Protein AF-A0A3D8IQH5-F1 (afdb_monomer)

Radius of gyration: 25.15 Å; Cα contacts (8 Å, |Δi|>4): 366; chains: 1; bounding box: 55×42×86 Å

Nearest PDB structures (foldseek):
  3mw8-assembly1_A  TM=6.754E-01  e=1.005E-07  Shewanella amazonensis SB2B
  8twd-assembly1_C  TM=3.459E-01  e=6.248E-01  Escherichia coli
  7smj-assembly1_A  TM=2.358E-01  e=6.248E-01  synthetic construct
  4izh-assembly1_B  TM=5.165E-01  e=4.519E+00  Thermus thermophilus HB27

Mean predicted aligned error: 11.52 Å

Foldseek 3Di:
DPDDDDDCQKDKFWDDFDDDPVRLLQAQEEEEEDLVLLVLLVPDPCVVSNQPHAYDYEAPVNVVSSVVSNHHHPYYDDNPDDLVNSLVCCVVPVLVPAAAGEYEYRDAPDDPDDSCVSCVRRYNYDYTHTMYMDGPVVLLVLLVVLVVVVVVVVVVVVVVVVVVVVDPDDDDDDDDDDDDDDPSVVVRNHDPDDFQAEAEDAALVRVVSCVVRDDDDQSYEYEYADDRNQVSDDPSHHYYYLPHDPVSSVVVVVVVVPDDDDDDDDPDDDDD

Solvent-accessible surface area (backbone atoms only — not comparable to full-atom values): 16246 Å² total; per-residue (Å²): 138,85,89,81,84,85,81,71,59,58,39,79,43,76,41,94,67,88,77,59,66,69,62,61,67,67,40,59,33,35,37,37,73,42,56,63,34,53,56,39,42,68,72,38,98,57,32,70,64,58,37,73,31,39,23,40,31,39,32,63,71,26,43,56,52,41,45,73,75,64,28,44,77,72,46,64,64,64,73,85,58,49,60,66,55,45,48,51,48,44,56,76,75,33,38,94,73,41,52,80,30,35,31,42,33,38,31,48,69,76,65,97,51,68,56,52,76,72,39,54,88,49,22,52,56,45,78,42,62,26,25,39,77,40,73,27,56,71,62,52,52,47,41,50,52,35,51,53,51,48,54,52,52,52,50,51,48,52,58,44,51,71,46,42,81,75,56,89,74,87,84,89,84,86,84,90,88,87,81,92,72,60,73,80,65,69,68,50,59,67,81,75,78,61,85,64,39,75,44,79,33,86,37,41,68,54,49,55,52,45,57,74,78,41,84,87,58,86,59,34,36,42,33,14,26,39,68,72,26,40,70,63,52,68,87,92,51,50,71,45,60,45,75,46,51,71,68,49,38,48,51,55,54,51,53,60,72,72,73,57,86,94,71,76,96,71,99,78,82,84,90,123

Structure (mmCIF, N/CA/C/O backbone):
data_AF-A0A3D8IQH5-F1
#
_entry.id   AF-A0A3D8IQH5-F1
#
loop_
_atom_site.group_PDB
_atom_site.id
_atom_site.type_symbol
_atom_site.label_atom_id
_atom_site.label_alt_id
_atom_site.label_comp_id
_atom_site.label_asym_id
_atom_site.label_entity_id
_atom_site.label_seq_id
_atom_site.pdbx_PDB_ins_code
_atom_site.Cartn_x
_atom_site.Cartn_y
_atom_site.Cartn_z
_atom_site.occupancy
_atom_site.B_iso_or_equiv
_atom_site.auth_seq_id
_atom_site.auth_comp_id
_atom_site.auth_asym_id
_atom_site.auth_atom_id
_atom_site.pdbx_PDB_model_num
ATOM 1 N N . MET A 1 1 ? 19.851 15.812 -12.653 1.00 48.16 1 MET A N 1
ATOM 2 C CA . MET A 1 1 ? 18.906 14.679 -12.788 1.00 48.16 1 MET A CA 1
ATOM 3 C C . MET A 1 1 ? 18.232 14.776 -14.150 1.00 48.16 1 MET A C 1
ATOM 5 O O . MET A 1 1 ? 17.020 14.907 -14.235 1.00 48.16 1 MET A O 1
ATOM 9 N N . GLU A 1 2 ? 19.017 14.780 -15.220 1.00 50.75 2 GLU A N 1
ATOM 10 C CA . GLU A 1 2 ? 18.479 14.883 -16.578 1.00 50.75 2 GLU A CA 1
ATOM 11 C C . GLU A 1 2 ? 18.483 13.468 -17.169 1.00 50.75 2 GLU A C 1
ATOM 13 O O . GLU A 1 2 ? 19.480 12.762 -17.027 1.00 50.75 2 GLU A O 1
ATOM 18 N N . ASN A 1 3 ? 17.355 13.049 -17.761 1.00 71.19 3 ASN A N 1
ATOM 19 C CA . ASN A 1 3 ? 17.103 11.760 -18.441 1.00 71.19 3 ASN A CA 1
ATOM 20 C C . ASN A 1 3 ? 16.473 10.604 -17.628 1.00 71.19 3 ASN A C 1
ATOM 22 O O . ASN A 1 3 ? 16.701 9.441 -17.951 1.00 71.19 3 ASN A O 1
ATOM 26 N N . VAL A 1 4 ? 15.623 10.876 -16.628 1.00 82.50 4 VAL A N 1
ATOM 27 C CA . VAL A 1 4 ? 14.746 9.840 -16.034 1.00 82.50 4 VAL A CA 1
ATOM 28 C C . VAL A 1 4 ? 13.302 10.070 -16.478 1.00 82.50 4 VAL A C 1
ATOM 30 O O . VAL A 1 4 ? 12.723 11.112 -16.184 1.00 82.50 4 VAL A O 1
ATOM 33 N N . CYS A 1 5 ? 12.711 9.091 -17.166 1.00 85.88 5 CYS A N 1
ATOM 34 C CA . CYS A 1 5 ? 11.295 9.093 -17.541 1.00 85.88 5 CYS A CA 1
ATOM 35 C C . CYS A 1 5 ? 10.490 8.223 -16.565 1.00 85.88 5 CYS A C 1
ATOM 37 O O . CYS A 1 5 ? 10.853 7.074 -16.310 1.00 85.88 5 CYS A O 1
ATOM 39 N N . VAL A 1 6 ? 9.387 8.756 -16.028 1.00 87.75 6 VAL A N 1
ATOM 40 C CA . VAL A 1 6 ? 8.483 8.015 -15.137 1.00 87.75 6 VAL A CA 1
ATOM 41 C C . VAL A 1 6 ? 7.260 7.540 -15.917 1.00 87.75 6 VAL A C 1
ATOM 43 O O . VAL A 1 6 ? 6.455 8.341 -16.386 1.00 87.75 6 VAL A O 1
ATOM 46 N N . LEU A 1 7 ? 7.091 6.221 -16.010 1.00 88.44 7 LEU A N 1
ATOM 47 C CA . LEU A 1 7 ? 5.942 5.587 -16.657 1.00 88.44 7 LEU A CA 1
ATOM 48 C C . LEU A 1 7 ? 4.927 5.133 -15.608 1.00 88.44 7 LEU A C 1
ATOM 50 O O . LEU A 1 7 ? 5.089 4.096 -14.963 1.00 88.44 7 LEU A O 1
ATOM 54 N N . ASN A 1 8 ? 3.843 5.891 -15.462 1.00 89.19 8 ASN A N 1
ATOM 55 C CA . ASN A 1 8 ? 2.764 5.581 -14.522 1.00 89.19 8 ASN A CA 1
ATOM 56 C C . ASN A 1 8 ? 1.814 4.511 -15.087 1.00 89.19 8 ASN A C 1
ATOM 58 O O . ASN A 1 8 ? 0.659 4.799 -15.394 1.00 89.19 8 ASN A O 1
ATOM 62 N N . LEU A 1 9 ? 2.307 3.276 -15.236 1.00 91.38 9 LEU A N 1
ATOM 63 C CA . LEU A 1 9 ? 1.557 2.137 -15.797 1.00 91.38 9 LEU A CA 1
ATOM 64 C C . LEU A 1 9 ? 0.357 1.711 -14.940 1.00 91.38 9 LEU A C 1
ATOM 66 O O . LEU A 1 9 ? -0.568 1.064 -15.431 1.00 91.38 9 LEU A O 1
ATOM 70 N N . LEU A 1 10 ? 0.381 2.066 -13.657 1.00 91.81 10 LEU A N 1
ATOM 71 C CA . LEU A 1 10 ? -0.692 1.838 -12.703 1.00 91.81 10 LEU A CA 1
ATOM 72 C C . LEU A 1 10 ? -1.271 3.171 -12.238 1.00 91.81 10 LEU A C 1
ATOM 74 O O . LEU A 1 10 ? -0.551 4.153 -12.057 1.00 91.81 10 LEU A O 1
ATOM 78 N N . GLN A 1 11 ? -2.569 3.168 -11.974 1.00 92.44 11 GLN A N 1
ATOM 79 C CA . GLN A 1 11 ? -3.286 4.255 -11.325 1.00 92.44 11 GLN A CA 1
ATOM 80 C C . GLN A 1 11 ? -4.102 3.715 -10.152 1.00 92.44 11 GLN A C 1
ATOM 82 O O . GLN A 1 11 ? -4.572 2.579 -10.169 1.00 92.44 11 GLN A O 1
ATOM 87 N N . ILE A 1 12 ? -4.261 4.537 -9.118 1.00 93.19 12 ILE A N 1
ATOM 88 C CA . ILE A 1 12 ? -5.086 4.194 -7.961 1.00 93.19 12 ILE A CA 1
ATOM 89 C C . ILE A 1 12 ? -6.499 4.701 -8.202 1.00 93.19 12 ILE A C 1
ATOM 91 O O . ILE A 1 12 ? -6.687 5.881 -8.493 1.00 93.19 12 ILE A O 1
ATOM 95 N N . GLN A 1 13 ? -7.475 3.823 -8.011 1.00 94.31 13 GLN A N 1
ATOM 96 C CA . GLN A 1 13 ? -8.891 4.143 -8.075 1.00 94.31 13 GLN A CA 1
ATOM 97 C C . GLN A 1 13 ? -9.538 3.860 -6.722 1.00 94.31 13 GLN A C 1
ATOM 99 O O . GLN A 1 13 ? -9.335 2.794 -6.143 1.00 94.31 13 GLN A O 1
ATOM 104 N N . THR A 1 14 ? -10.297 4.821 -6.203 1.00 95.50 14 THR A N 1
ATOM 105 C CA . THR A 1 14 ? -11.131 4.627 -5.013 1.00 95.50 14 THR A CA 1
ATOM 106 C C . THR A 1 14 ? -12.326 3.747 -5.366 1.00 95.50 14 THR A C 1
ATOM 108 O O . THR A 1 14 ? -12.892 3.866 -6.452 1.00 95.50 14 THR A O 1
ATOM 111 N N . ILE A 1 15 ? -12.696 2.862 -4.449 1.00 95.44 15 ILE A N 1
ATOM 112 C CA . ILE A 1 15 ? -13.852 1.976 -4.567 1.00 95.44 15 ILE A CA 1
ATOM 113 C C . ILE A 1 15 ? -14.915 2.497 -3.611 1.00 95.44 15 ILE A C 1
ATOM 115 O O . ILE A 1 15 ? -14.620 2.726 -2.438 1.00 95.44 15 IL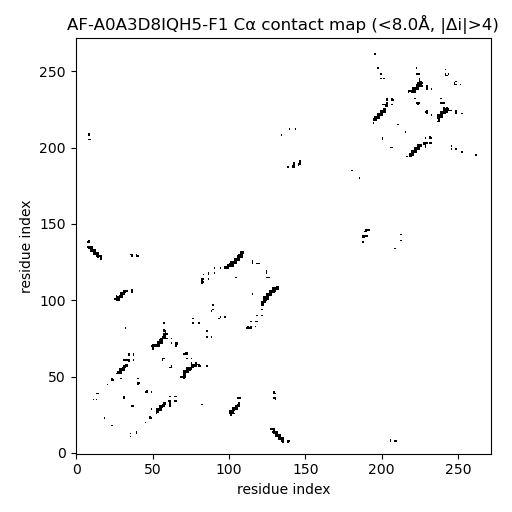E A O 1
ATOM 119 N N . ASP A 1 16 ? -16.144 2.644 -4.099 1.00 94.69 16 ASP A N 1
ATOM 120 C CA . ASP A 1 16 ? -17.281 2.908 -3.225 1.00 94.69 16 ASP A CA 1
ATOM 121 C C . ASP A 1 16 ? -17.484 1.715 -2.295 1.00 94.69 16 ASP A C 1
ATOM 123 O O . ASP A 1 16 ? -17.637 0.573 -2.734 1.00 94.69 16 ASP A O 1
ATOM 127 N N . PHE A 1 17 ? -17.481 1.982 -0.995 1.00 96.75 17 PHE A N 1
ATOM 128 C CA . PHE A 1 17 ? -17.654 0.963 0.024 1.00 96.75 17 PHE A CA 1
ATOM 129 C C . PHE A 1 17 ? -18.832 1.310 0.921 1.00 96.75 17 PHE A C 1
ATOM 131 O O . PHE A 1 17 ? -19.128 2.476 1.190 1.00 96.75 17 PHE A O 1
ATOM 138 N N . TYR A 1 18 ? -19.496 0.264 1.398 1.00 96.31 18 TYR A N 1
ATOM 139 C CA . TYR A 1 18 ? -20.531 0.372 2.406 1.00 96.31 18 TYR A CA 1
ATOM 140 C C . TYR A 1 18 ? -19.982 -0.124 3.736 1.00 96.31 18 TYR A C 1
ATOM 142 O O . TYR A 1 18 ? -19.339 -1.170 3.807 1.00 96.31 18 TYR A O 1
ATOM 150 N N . ILE A 1 19 ? -20.265 0.627 4.792 1.00 97.19 19 ILE A N 1
ATOM 151 C CA . ILE A 1 19 ? -20.030 0.204 6.162 1.00 97.19 19 ILE A CA 1
ATOM 152 C C . ILE A 1 19 ? -21.203 0.669 7.013 1.00 97.19 19 ILE A C 1
ATOM 154 O O . ILE A 1 19 ? -21.629 1.827 6.924 1.00 97.19 19 ILE A O 1
ATOM 158 N N . ASP A 1 20 ? -21.739 -0.252 7.806 1.00 97.00 20 ASP A N 1
ATOM 159 C CA . ASP A 1 20 ? -22.775 0.075 8.769 1.00 97.00 20 ASP A CA 1
ATOM 160 C C . ASP A 1 20 ? -22.208 0.963 9.890 1.00 97.00 20 ASP A C 1
ATOM 162 O O . ASP A 1 20 ? -21.048 0.829 10.297 1.00 97.00 20 ASP A O 1
ATOM 166 N N . LYS A 1 21 ? -23.022 1.910 10.363 1.00 97.88 21 LYS A N 1
ATOM 167 C CA . LYS A 1 21 ? -22.591 2.874 11.376 1.00 97.88 21 LYS A CA 1
ATOM 168 C C . LYS A 1 21 ? -22.361 2.193 12.726 1.00 97.88 21 LYS A C 1
ATOM 170 O O . LYS A 1 21 ? -21.343 2.478 13.350 1.00 97.88 21 LYS A O 1
ATOM 175 N N . GLU A 1 22 ? -23.261 1.309 13.151 1.00 97.94 22 GLU A N 1
ATOM 176 C CA . GLU A 1 22 ? -23.153 0.601 14.432 1.00 97.94 22 GLU A CA 1
ATOM 177 C C . GLU A 1 22 ? -21.935 -0.327 14.415 1.00 97.94 22 GLU A C 1
ATOM 179 O O . GLU A 1 22 ? -21.145 -0.345 15.361 1.00 97.94 22 GLU A O 1
ATOM 184 N N . PHE A 1 23 ? -21.704 -1.011 13.289 1.00 98.25 23 PHE A N 1
ATOM 185 C CA . PHE A 1 23 ? -20.487 -1.791 13.089 1.00 98.25 23 PHE A CA 1
ATOM 186 C C . PHE A 1 23 ? -19.227 -0.926 13.218 1.00 98.25 23 PHE A C 1
ATOM 188 O O . PHE A 1 23 ? -18.335 -1.267 13.992 1.00 98.25 23 PHE A O 1
ATOM 195 N N . LEU A 1 24 ? -19.149 0.216 12.525 1.00 98.50 24 LEU A N 1
ATOM 196 C CA . LEU A 1 24 ? -17.996 1.118 12.623 1.00 98.50 24 LEU A CA 1
ATOM 197 C C . LEU A 1 24 ? -17.806 1.676 14.045 1.00 98.50 24 LEU A C 1
ATOM 199 O O . LEU A 1 24 ? -16.676 1.838 14.508 1.00 98.50 24 LEU A O 1
ATOM 203 N N . GLU A 1 25 ? -18.894 1.963 14.758 1.00 98.19 25 GLU A N 1
ATOM 204 C CA . GLU A 1 25 ? -18.846 2.400 16.152 1.00 98.19 25 GLU A CA 1
ATOM 205 C C . GLU A 1 25 ? -18.306 1.298 17.077 1.00 98.19 25 GLU A C 1
ATOM 207 O O . GLU A 1 25 ? -17.558 1.629 17.997 1.00 98.19 25 GLU A O 1
ATOM 212 N N . SER A 1 26 ? -18.554 0.018 16.774 1.00 98.00 26 SER A N 1
ATOM 213 C CA . SER A 1 26 ? -18.040 -1.143 17.526 1.00 98.00 26 SER A CA 1
ATOM 214 C C . SER A 1 26 ? -16.541 -1.438 17.340 1.00 98.00 26 SER A C 1
ATOM 216 O O . SER A 1 26 ? -15.977 -2.251 18.074 1.00 98.00 26 SER A O 1
ATOM 218 N N . ILE A 1 27 ? -15.891 -0.795 16.364 1.00 98.62 27 ILE A N 1
ATOM 219 C CA . ILE A 1 27 ? -14.456 -0.955 16.095 1.00 98.62 27 ILE A CA 1
ATOM 220 C C . ILE A 1 27 ? -13.627 -0.273 17.188 1.00 98.62 27 ILE A C 1
ATOM 222 O O . ILE A 1 27 ? -13.823 0.912 17.472 1.00 98.62 27 ILE A O 1
ATOM 226 N N . ASP A 1 28 ? -12.654 -0.987 17.751 1.00 98.62 28 ASP A N 1
ATOM 227 C CA . ASP A 1 28 ? -11.712 -0.445 18.734 1.00 98.62 28 ASP A CA 1
ATOM 228 C C . ASP A 1 28 ? -10.581 0.335 18.048 1.00 98.62 28 ASP A C 1
ATOM 230 O O . ASP A 1 28 ? -10.273 1.470 18.425 1.00 98.62 28 ASP A O 1
ATOM 234 N N . TYR A 1 29 ? -9.985 -0.260 17.006 1.00 98.62 29 TYR A N 1
ATOM 235 C CA . TYR A 1 29 ? -8.830 0.290 16.295 1.00 98.62 29 TYR A CA 1
ATOM 236 C C . TYR A 1 29 ? -8.950 0.141 14.782 1.00 98.62 29 TYR A C 1
ATOM 238 O O . TYR A 1 29 ? -9.578 -0.784 14.267 1.00 98.62 29 TYR A O 1
ATOM 246 N N . ILE A 1 30 ? -8.285 1.034 14.056 1.00 98.50 30 ILE A N 1
ATOM 247 C CA . ILE A 1 30 ? -8.201 0.967 12.594 1.00 98.50 30 ILE A CA 1
ATOM 248 C C . ILE A 1 30 ? -6.774 0.629 12.196 1.00 98.50 30 ILE A C 1
ATOM 250 O O . ILE A 1 30 ? -5.826 1.174 12.753 1.00 98.50 30 ILE A O 1
ATOM 254 N N . LEU A 1 31 ? -6.612 -0.250 11.217 1.00 98.38 31 LEU A N 1
ATOM 255 C CA . LEU A 1 31 ? -5.321 -0.573 10.632 1.00 98.38 31 LEU A CA 1
ATOM 256 C C . LEU A 1 31 ? -5.205 0.064 9.241 1.00 98.38 31 LEU A C 1
ATOM 258 O O . LEU A 1 31 ? -6.069 -0.133 8.386 1.00 98.38 31 LEU A O 1
ATOM 262 N N . LEU A 1 32 ? -4.136 0.833 9.018 1.00 97.25 32 LEU A N 1
ATOM 263 C CA . LEU A 1 32 ? -3.896 1.605 7.798 1.00 97.25 32 LEU A CA 1
ATOM 264 C C . LEU A 1 32 ? -2.491 1.343 7.250 1.00 97.25 32 LEU A C 1
ATOM 266 O O . LEU A 1 32 ? -1.491 1.786 7.807 1.00 97.25 32 LEU A O 1
ATOM 270 N N . THR A 1 33 ? -2.408 0.693 6.092 1.00 94.06 33 THR A N 1
ATOM 271 C CA . THR A 1 33 ? -1.120 0.391 5.437 1.00 94.06 33 THR A CA 1
ATOM 272 C C . THR A 1 33 ? -0.849 1.267 4.211 1.00 94.06 33 THR A C 1
ATOM 274 O O . THR A 1 33 ? 0.090 1.018 3.462 1.00 94.06 33 THR A O 1
ATOM 277 N N . SER A 1 34 ? -1.701 2.262 3.939 1.00 93.56 34 SER A N 1
ATOM 278 C CA . SER A 1 34 ? -1.621 3.076 2.724 1.00 93.56 34 SER A CA 1
ATOM 279 C C . SER A 1 34 ? -2.312 4.426 2.870 1.00 93.56 34 SER A C 1
ATOM 281 O O . SER A 1 34 ? -3.474 4.509 3.270 1.00 93.56 34 SER A O 1
ATOM 283 N N . LYS A 1 35 ? -1.651 5.493 2.406 1.00 95.50 35 LYS A N 1
ATOM 284 C CA . LYS A 1 35 ? -2.248 6.837 2.293 1.00 95.50 35 LYS A CA 1
ATOM 285 C C . LYS A 1 35 ? -3.527 6.876 1.443 1.00 95.50 35 LYS A C 1
ATOM 287 O O . LYS A 1 35 ? -4.325 7.798 1.591 1.00 95.50 35 LYS A O 1
ATOM 292 N N . ASN A 1 36 ? -3.724 5.912 0.538 1.00 96.19 36 ASN A N 1
ATOM 293 C CA . ASN A 1 36 ? -4.913 5.856 -0.317 1.00 9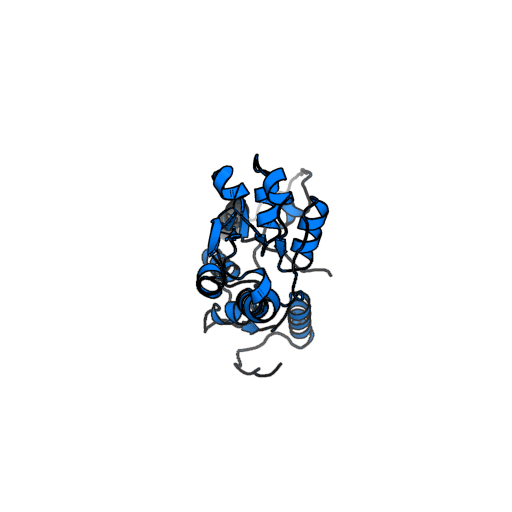6.19 36 ASN A CA 1
ATOM 294 C C . ASN A 1 36 ? -6.145 5.326 0.429 1.00 96.19 36 ASN A C 1
ATOM 296 O O . ASN A 1 36 ? -7.257 5.749 0.115 1.00 96.19 36 ASN A O 1
ATOM 300 N N . ALA A 1 37 ? -5.958 4.497 1.462 1.00 97.69 37 ALA A N 1
ATOM 301 C CA . ALA A 1 37 ? -7.046 4.135 2.367 1.00 97.69 37 ALA A CA 1
ATOM 302 C C . ALA A 1 37 ? -7.599 5.392 3.053 1.00 97.69 37 ALA A C 1
ATOM 304 O O . ALA A 1 37 ? -8.797 5.642 3.006 1.00 97.69 37 ALA A O 1
ATOM 305 N N . ILE A 1 38 ? -6.714 6.260 3.561 1.00 98.38 38 ILE A N 1
ATOM 306 C CA . ILE A 1 38 ? -7.100 7.527 4.206 1.00 98.38 38 ILE A CA 1
ATOM 307 C C . ILE A 1 38 ? -7.870 8.433 3.244 1.00 98.38 38 ILE A C 1
ATOM 309 O O . ILE A 1 38 ? -8.914 8.958 3.610 1.00 98.38 38 ILE A O 1
ATOM 313 N N . LYS A 1 39 ? -7.395 8.593 2.000 1.00 97.75 39 LYS A N 1
ATOM 314 C CA . LYS A 1 39 ? -8.121 9.376 0.982 1.00 97.75 39 LYS A CA 1
ATOM 315 C C . LYS A 1 39 ? -9.555 8.875 0.788 1.00 97.75 39 LYS A C 1
ATOM 317 O O . LYS A 1 39 ? -10.465 9.691 0.721 1.00 97.75 39 LYS A O 1
ATOM 322 N N . SER A 1 40 ? -9.734 7.557 0.735 1.00 97.88 40 SER A N 1
ATOM 323 C CA . SER A 1 40 ? -11.045 6.928 0.548 1.00 97.88 40 SER A CA 1
ATOM 324 C C . SER A 1 40 ? -11.940 7.126 1.777 1.00 97.88 40 SER A C 1
ATOM 326 O O . SER A 1 40 ? -13.107 7.475 1.643 1.00 97.88 40 SER A O 1
ATOM 328 N N . ILE A 1 41 ? -11.379 7.003 2.987 1.00 98.31 41 ILE A N 1
ATOM 329 C CA . ILE A 1 41 ? -12.096 7.293 4.239 1.00 98.31 41 ILE A CA 1
ATOM 330 C C . ILE A 1 41 ? -12.575 8.750 4.269 1.00 98.31 41 ILE A C 1
ATOM 332 O O . ILE A 1 41 ? -13.724 9.000 4.618 1.00 98.31 41 ILE A O 1
ATOM 336 N N . MET A 1 42 ? -11.726 9.713 3.892 1.00 98.06 42 MET A N 1
ATOM 337 C CA . MET A 1 42 ? -12.068 11.144 3.942 1.00 98.06 42 MET A CA 1
ATOM 338 C C . MET A 1 42 ? -13.182 11.543 2.970 1.00 98.06 42 MET A C 1
ATOM 340 O O . MET A 1 42 ? -13.836 12.560 3.173 1.00 98.06 42 MET A O 1
ATOM 344 N N . GLN A 1 43 ? -13.419 10.746 1.929 1.00 96.94 43 GLN A N 1
ATOM 345 C CA . GLN A 1 43 ? -14.528 10.943 0.994 1.00 96.94 43 GLN A CA 1
ATOM 346 C C . GLN A 1 43 ? -15.837 10.308 1.491 1.00 96.94 43 GLN A C 1
ATOM 348 O O . GLN A 1 43 ? -16.902 10.576 0.938 1.00 96.94 43 GLN A O 1
ATOM 353 N N . HIS A 1 44 ? -15.782 9.478 2.535 1.00 97.94 44 HIS A N 1
ATOM 354 C CA . HIS A 1 44 ? -16.938 8.764 3.054 1.00 97.94 44 HIS A CA 1
ATOM 355 C C . HIS A 1 44 ? -17.730 9.609 4.064 1.00 97.94 44 HIS A C 1
ATOM 357 O O . HIS A 1 44 ? -17.167 10.301 4.912 1.00 97.94 44 HIS A O 1
ATOM 363 N N . LYS A 1 45 ? -19.064 9.474 4.062 1.00 97.75 45 LYS A N 1
ATOM 364 C CA . LYS A 1 45 ? -19.977 10.208 4.968 1.00 97.75 45 LYS A CA 1
ATOM 365 C C . LYS A 1 45 ? -19.690 10.019 6.466 1.00 97.75 45 LYS A C 1
ATOM 367 O O . LYS A 1 45 ? -20.082 10.849 7.277 1.00 97.75 45 LYS A O 1
ATOM 372 N N . TYR A 1 46 ? -19.022 8.926 6.839 1.00 98.25 46 TYR A N 1
ATOM 373 C CA . TYR A 1 46 ? -18.642 8.620 8.224 1.00 98.25 46 TYR A CA 1
ATOM 374 C C . TYR A 1 46 ? -17.182 8.951 8.555 1.00 98.25 46 TYR A C 1
ATOM 376 O O . TYR A 1 46 ? -16.697 8.496 9.585 1.00 98.25 46 TYR A O 1
ATOM 384 N N . ALA A 1 47 ? -16.483 9.751 7.739 1.00 98.31 47 ALA A N 1
ATOM 385 C CA . ALA A 1 47 ? -15.083 10.133 7.962 1.00 98.31 47 ALA A CA 1
ATOM 386 C C . ALA A 1 47 ? -14.783 10.554 9.415 1.00 98.31 47 ALA A C 1
ATOM 388 O O . ALA A 1 47 ? -13.787 10.126 9.987 1.00 98.31 47 ALA A O 1
ATOM 389 N N . GLN A 1 48 ? -15.683 11.311 10.051 1.00 98.25 48 GLN A N 1
ATOM 390 C CA . GLN A 1 48 ? -15.516 11.744 11.444 1.00 98.25 48 GLN A CA 1
ATOM 391 C C . GLN A 1 48 ? -15.526 10.588 12.456 1.00 98.25 48 GLN A C 1
ATOM 393 O O . GLN A 1 48 ? -14.782 10.630 13.429 1.00 98.25 48 GLN A O 1
ATOM 398 N N . ILE A 1 49 ? -16.307 9.529 12.220 1.00 98.44 49 ILE A N 1
ATOM 399 C CA . ILE A 1 49 ? -16.323 8.341 13.089 1.00 98.44 49 ILE A CA 1
ATOM 400 C C . ILE A 1 49 ? -15.010 7.567 12.938 1.00 98.44 49 ILE A C 1
ATOM 402 O O . ILE A 1 49 ? -14.453 7.106 13.930 1.00 98.44 49 ILE A O 1
ATOM 406 N N . PHE A 1 50 ? -14.466 7.479 11.717 1.00 98.56 50 PHE A N 1
ATOM 407 C CA . PHE A 1 50 ? -13.139 6.896 11.495 1.00 98.56 50 PHE A CA 1
ATOM 408 C C . PHE A 1 50 ? -12.047 7.667 12.252 1.00 98.56 50 PHE A C 1
ATOM 410 O O . PHE A 1 50 ? -11.210 7.048 12.901 1.00 98.56 50 PHE A O 1
ATOM 417 N N . LEU A 1 51 ? -12.060 9.005 12.202 1.00 98.56 51 LEU A N 1
ATOM 418 C CA . LEU A 1 51 ? -11.051 9.855 12.855 1.00 98.56 51 LEU A CA 1
ATOM 419 C C . LEU A 1 51 ? -11.071 9.768 14.388 1.00 98.56 51 LEU A C 1
ATOM 421 O O . LEU A 1 51 ? -10.047 10.001 15.027 1.00 98.56 51 LEU A O 1
ATOM 425 N N . GLN A 1 52 ? -12.209 9.402 14.983 1.00 98.19 52 GLN A N 1
ATOM 426 C CA . GLN A 1 52 ? -12.327 9.174 16.427 1.00 98.19 52 GLN A CA 1
ATOM 427 C C . GLN A 1 52 ? -11.613 7.899 16.895 1.00 98.19 52 GLN A C 1
ATOM 429 O O . GLN A 1 52 ? -11.345 7.748 18.088 1.00 98.19 52 GLN A O 1
ATOM 434 N N . LYS A 1 53 ? -11.310 6.968 15.985 1.00 98.31 53 LYS A N 1
ATOM 435 C CA . LYS A 1 53 ? -10.605 5.730 16.316 1.00 98.31 53 LYS A CA 1
ATOM 436 C C . LYS A 1 53 ? -9.097 5.966 16.324 1.00 98.31 53 LYS A C 1
ATOM 438 O O . LYS A 1 53 ? -8.556 6.675 15.474 1.00 98.31 53 LYS A O 1
ATOM 443 N N . LYS A 1 54 ? -8.392 5.312 17.250 1.00 98.38 54 LYS A N 1
ATOM 444 C CA . LYS A 1 54 ? -6.926 5.262 17.190 1.00 98.38 54 LYS A CA 1
ATOM 445 C C . LYS A 1 54 ? -6.493 4.291 16.092 1.00 98.38 54 LYS A C 1
ATOM 447 O O . LYS A 1 54 ? -7.103 3.233 15.925 1.00 98.38 54 LYS A O 1
ATOM 452 N N . ALA A 1 55 ? -5.436 4.640 15.366 1.00 98.44 55 ALA A N 1
ATOM 453 C CA . ALA A 1 55 ? -4.978 3.872 14.218 1.00 98.44 55 ALA A CA 1
ATOM 454 C C . ALA A 1 55 ? -3.601 3.233 14.428 1.00 98.44 55 ALA A C 1
ATOM 456 O O . ALA A 1 55 ? -2.659 3.883 14.877 1.00 98.44 55 ALA A O 1
ATOM 457 N N . ILE A 1 56 ? -3.474 1.974 14.031 1.00 98.00 56 ILE A N 1
ATOM 458 C CA . ILE A 1 56 ? -2.198 1.320 13.753 1.00 98.00 56 ILE A CA 1
ATOM 459 C C . ILE A 1 56 ? -1.850 1.651 12.300 1.00 98.00 56 ILE A C 1
ATOM 461 O O . ILE A 1 56 ? -2.664 1.429 11.401 1.00 98.00 56 ILE A O 1
ATOM 465 N N . VAL A 1 57 ? -0.676 2.223 12.055 1.00 96.00 57 VAL A N 1
ATOM 466 C CA . VAL A 1 57 ? -0.311 2.775 10.744 1.00 96.00 57 VAL A CA 1
ATOM 467 C C . VAL A 1 57 ? 1.039 2.232 10.287 1.00 96.00 57 VAL A C 1
ATOM 469 O O . VAL A 1 57 ? 1.944 2.126 11.098 1.00 96.00 57 VAL A O 1
ATOM 472 N N . ILE A 1 58 ? 1.201 1.925 8.995 1.00 92.12 58 ILE A N 1
ATOM 473 C CA . ILE A 1 58 ? 2.520 1.646 8.398 1.00 92.12 58 ILE A CA 1
ATOM 474 C C . ILE A 1 58 ? 2.973 2.817 7.522 1.00 92.12 58 ILE A C 1
ATOM 476 O O . ILE A 1 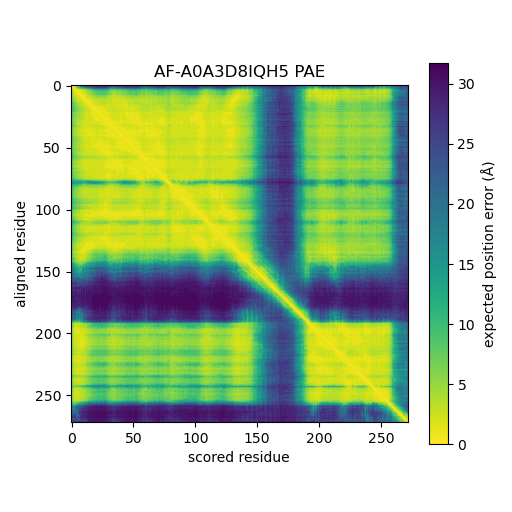58 ? 2.258 3.244 6.604 1.00 92.12 58 ILE A O 1
ATOM 480 N N . GLY A 1 59 ? 4.209 3.257 7.765 1.00 89.69 59 GLY A N 1
ATOM 481 C CA . GLY A 1 59 ? 4.958 4.200 6.946 1.00 89.69 59 GLY A CA 1
ATOM 482 C C . GLY A 1 59 ? 4.663 5.663 7.268 1.00 89.69 59 GLY A C 1
ATOM 483 O O . GLY A 1 59 ? 3.506 6.091 7.355 1.00 89.69 59 GLY A O 1
ATOM 484 N N . GLU A 1 60 ? 5.721 6.465 7.345 1.00 91.62 60 GLU A N 1
ATOM 485 C CA . GLU A 1 60 ? 5.688 7.870 7.750 1.00 91.62 60 GLU A CA 1
ATOM 486 C C . GLU A 1 60 ? 4.756 8.726 6.880 1.00 91.62 60 GLU A C 1
ATOM 488 O O . GLU A 1 60 ? 4.077 9.631 7.368 1.00 91.62 60 GLU A O 1
ATOM 493 N N . ILE A 1 61 ? 4.654 8.431 5.578 1.00 93.12 61 ILE A N 1
ATOM 494 C CA . ILE A 1 61 ? 3.740 9.151 4.676 1.00 93.12 61 ILE A CA 1
ATOM 495 C C . ILE A 1 61 ? 2.277 8.900 5.062 1.00 93.12 61 ILE A C 1
ATOM 497 O O . ILE A 1 61 ? 1.463 9.828 5.035 1.00 93.12 61 ILE A O 1
ATOM 501 N N . THR A 1 62 ? 1.927 7.656 5.394 1.00 95.50 62 THR A N 1
ATOM 502 C CA . THR A 1 62 ? 0.571 7.292 5.822 1.00 95.50 62 THR A CA 1
ATOM 503 C C . THR A 1 62 ? 0.277 7.905 7.186 1.00 95.50 62 THR A C 1
ATOM 505 O O . THR A 1 62 ? -0.771 8.529 7.346 1.00 95.50 62 THR A O 1
ATOM 508 N N . LYS A 1 63 ? 1.228 7.818 8.124 1.00 96.94 63 LYS A N 1
ATOM 509 C CA . LYS A 1 63 ? 1.135 8.405 9.466 1.00 96.94 63 LYS A CA 1
ATOM 510 C C . LYS A 1 63 ? 0.878 9.911 9.414 1.00 96.94 63 LYS A C 1
ATOM 512 O O . LYS A 1 63 ? -0.171 10.364 9.864 1.00 96.94 63 LYS A O 1
ATOM 517 N N . LYS A 1 64 ? 1.755 10.669 8.746 1.00 97.56 64 LYS A N 1
ATOM 518 C CA . LYS A 1 64 ? 1.608 12.126 8.573 1.00 97.56 64 LYS A CA 1
ATOM 519 C C . LYS A 1 64 ? 0.295 12.505 7.907 1.00 97.56 64 LYS A C 1
ATOM 521 O O . LYS A 1 64 ? -0.281 13.546 8.213 1.00 97.56 64 LYS A O 1
ATOM 526 N N . LYS A 1 65 ? -0.164 11.702 6.941 1.00 98.19 65 LYS A N 1
ATOM 527 C CA . LYS A 1 65 ? -1.450 11.942 6.284 1.00 98.19 65 LYS A CA 1
ATOM 528 C C . LYS A 1 65 ? -2.605 11.736 7.264 1.00 98.19 65 LYS A C 1
ATOM 530 O O . LYS A 1 65 ? -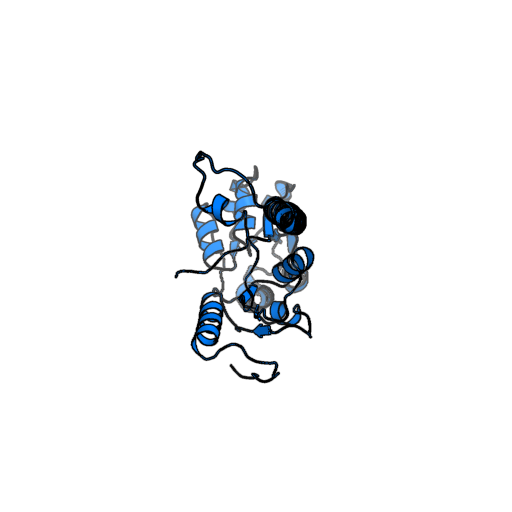3.492 12.572 7.260 1.00 98.19 65 LYS A O 1
ATOM 535 N N . TRP A 1 66 ? -2.587 10.690 8.089 1.00 98.31 66 TRP A N 1
ATOM 536 C CA . TRP A 1 66 ? -3.636 10.421 9.079 1.00 98.31 66 TRP A CA 1
ATOM 537 C C . TRP A 1 66 ? -3.727 11.526 10.132 1.00 98.31 66 TRP A C 1
ATOM 539 O O . TRP A 1 66 ? -4.801 12.077 10.357 1.00 98.31 66 TRP A O 1
ATOM 549 N N . GLU A 1 67 ? -2.584 11.917 10.697 1.00 98.38 67 GLU A N 1
ATOM 550 C CA . GLU A 1 67 ? -2.495 12.988 11.696 1.00 98.38 67 GLU A CA 1
ATOM 551 C C . GLU A 1 67 ? -2.967 14.334 11.130 1.00 98.38 67 GLU A C 1
ATOM 553 O O . GLU A 1 67 ? -3.686 15.073 11.798 1.00 98.38 67 GLU A O 1
ATOM 558 N N . ARG A 1 68 ? -2.634 14.640 9.866 1.00 98.44 68 ARG A N 1
ATOM 559 C CA . ARG A 1 68 ? -3.084 15.872 9.195 1.00 98.44 68 ARG A CA 1
ATOM 560 C C . ARG A 1 68 ? -4.602 15.951 9.042 1.00 98.44 68 ARG A C 1
ATOM 562 O O . ARG A 1 68 ? -5.142 17.050 9.079 1.00 98.44 68 ARG A O 1
ATOM 569 N N . GLU A 1 69 ? -5.276 14.819 8.862 1.00 98.31 69 GLU A N 1
ATOM 570 C CA . GLU A 1 69 ? -6.743 14.770 8.810 1.00 98.31 69 GLU A CA 1
ATOM 571 C C . GLU A 1 69 ? -7.390 14.805 10.210 1.00 98.31 69 GLU A C 1
ATOM 573 O O . GLU A 1 69 ? -8.612 14.777 10.319 1.00 98.31 69 GLU A O 1
ATOM 578 N N . GLY A 1 70 ? -6.594 14.879 11.285 1.00 98.25 70 GLY A N 1
ATOM 579 C CA . GLY A 1 70 ? -7.063 14.916 12.674 1.00 98.25 70 GLY A CA 1
ATOM 580 C C . GLY A 1 70 ? -7.138 13.548 13.358 1.00 98.25 70 GLY A C 1
ATOM 581 O O . GLY A 1 70 ? -7.657 13.448 14.467 1.00 98.25 70 GLY A O 1
ATOM 582 N N . GLY A 1 71 ? -6.634 12.493 12.715 1.00 98.31 71 GLY A N 1
ATOM 583 C CA . GLY A 1 71 ? -6.629 11.143 13.264 1.00 98.31 71 GLY A CA 1
ATOM 584 C C . GLY A 1 71 ? -5.543 10.936 14.322 1.00 98.31 71 GLY A C 1
ATOM 585 O O . GLY A 1 71 ? -4.483 11.559 14.286 1.00 98.31 71 GLY A O 1
ATOM 586 N N . GLN A 1 72 ? -5.785 10.017 15.258 1.00 98.38 72 GLN A N 1
ATOM 587 C CA . GLN A 1 72 ? -4.811 9.645 16.289 1.00 98.38 72 GLN A CA 1
ATOM 588 C C . GLN A 1 72 ? -4.081 8.352 15.923 1.00 98.38 72 GLN A C 1
ATOM 590 O O . GLN A 1 72 ? -4.705 7.384 15.483 1.00 98.38 72 GLN A O 1
ATOM 595 N N . VAL A 1 73 ? -2.766 8.315 16.137 1.00 98.19 73 VAL A N 1
ATOM 596 C CA . VAL A 1 73 ? -1.924 7.137 15.886 1.00 98.19 73 VAL A CA 1
ATOM 597 C C . VAL A 1 73 ? -1.688 6.403 17.205 1.00 98.19 73 VAL A C 1
ATOM 599 O O . VAL A 1 73 ? -1.192 6.985 18.165 1.00 98.19 73 VAL A O 1
ATOM 602 N N . LEU A 1 74 ? -2.063 5.126 17.253 1.00 97.38 74 LEU A N 1
ATOM 603 C CA . LEU A 1 74 ? -1.760 4.205 18.348 1.00 97.38 74 LEU A CA 1
ATOM 604 C C . LEU A 1 74 ? -0.330 3.675 18.237 1.00 97.38 74 LEU A C 1
ATOM 606 O O . LEU A 1 74 ? 0.401 3.647 19.220 1.00 97.38 74 LEU A O 1
ATOM 610 N N . PHE A 1 75 ? 0.042 3.229 17.037 1.00 96.56 75 PHE A N 1
ATOM 611 C CA . PHE A 1 75 ? 1.314 2.572 16.769 1.00 96.56 75 PHE A CA 1
ATOM 612 C C . PHE A 1 75 ? 1.727 2.802 15.318 1.00 96.56 75 PHE A C 1
ATOM 614 O O . PHE A 1 75 ? 0.891 2.745 14.414 1.00 96.56 75 PHE A O 1
ATOM 621 N N . CYS A 1 76 ? 3.016 3.046 15.101 1.00 95.12 76 CYS A N 1
ATOM 622 C CA . CYS A 1 76 ? 3.627 3.089 13.780 1.00 95.12 76 CYS A CA 1
ATOM 623 C C . CYS A 1 76 ? 5.042 2.511 13.891 1.00 95.12 76 CYS A C 1
ATOM 625 O O . CYS A 1 76 ? 5.867 3.128 14.571 1.00 95.12 76 CYS A O 1
ATOM 627 N N . PRO A 1 77 ? 5.325 1.346 13.284 1.00 91.00 77 PRO A N 1
ATOM 628 C CA . PRO A 1 77 ? 6.670 0.793 13.258 1.00 91.00 77 PRO A CA 1
ATOM 629 C C . PRO A 1 77 ? 7.577 1.618 12.330 1.00 91.00 77 PRO A C 1
ATOM 631 O O . PRO A 1 77 ? 7.119 2.544 11.657 1.00 91.00 77 PRO A O 1
ATOM 634 N N . ASP A 1 78 ? 8.863 1.263 12.305 1.00 83.19 78 ASP A N 1
ATOM 635 C CA . ASP A 1 78 ? 9.873 1.844 11.412 1.00 83.19 78 ASP A CA 1
ATOM 636 C C . ASP A 1 78 ? 9.431 1.810 9.931 1.00 83.19 78 ASP A C 1
ATOM 638 O O . ASP A 1 78 ? 8.697 0.915 9.497 1.00 83.19 78 ASP A O 1
ATOM 642 N N . ASP A 1 79 ? 9.905 2.774 9.140 1.00 72.50 79 ASP A N 1
ATOM 643 C CA . ASP A 1 79 ? 9.560 2.980 7.729 1.00 72.50 79 ASP A CA 1
ATOM 644 C C . ASP A 1 79 ? 9.905 1.801 6.805 1.00 72.50 79 ASP A C 1
ATOM 646 O O . ASP A 1 79 ? 9.368 1.703 5.699 1.00 72.50 79 ASP A O 1
ATOM 650 N N . SER A 1 80 ? 10.775 0.891 7.243 1.00 73.88 80 SER A N 1
ATOM 651 C CA . SER A 1 80 ? 11.128 -0.330 6.507 1.00 73.88 80 SER A CA 1
ATOM 652 C C . SER A 1 80 ? 10.189 -1.523 6.750 1.00 73.88 80 SER A C 1
ATOM 654 O O . SER A 1 80 ? 10.352 -2.567 6.115 1.00 73.88 80 SER A O 1
ATOM 656 N N . CYS A 1 81 ? 9.197 -1.381 7.633 1.00 83.69 81 CYS A N 1
ATOM 657 C CA . CYS A 1 81 ? 8.300 -2.459 8.040 1.00 83.69 81 CYS A CA 1
ATOM 658 C C . CYS A 1 81 ? 7.315 -2.862 6.925 1.00 83.69 81 CYS A C 1
ATOM 660 O O . CYS A 1 81 ? 6.491 -2.065 6.469 1.00 83.69 81 CYS A O 1
ATOM 662 N N . ASN A 1 82 ? 7.369 -4.127 6.502 1.00 84.81 82 ASN A N 1
ATOM 663 C CA . ASN A 1 82 ? 6.373 -4.723 5.609 1.00 84.81 82 ASN A CA 1
ATOM 664 C C . ASN A 1 82 ? 5.177 -5.320 6.388 1.00 84.81 82 ASN A C 1
ATOM 666 O O . ASN A 1 82 ? 5.146 -5.309 7.615 1.00 84.81 82 ASN A O 1
ATOM 670 N N . GLY A 1 83 ? 4.174 -5.855 5.682 1.00 88.12 83 GLY A N 1
ATOM 671 C CA . GLY A 1 83 ? 2.970 -6.401 6.322 1.00 88.12 83 GLY A CA 1
ATOM 672 C C . GLY A 1 83 ? 3.231 -7.600 7.245 1.00 88.12 83 GLY A C 1
ATOM 673 O O . GLY A 1 83 ? 2.617 -7.700 8.301 1.00 88.12 83 GLY A O 1
ATOM 674 N N . GLU A 1 84 ? 4.150 -8.502 6.895 1.00 91.81 84 GLU A N 1
ATOM 675 C CA . GLU A 1 84 ? 4.468 -9.661 7.745 1.00 91.81 84 GLU A CA 1
ATOM 676 C C . GLU A 1 84 ? 5.191 -9.221 9.019 1.00 91.81 84 GLU A C 1
ATOM 678 O O . GLU A 1 84 ? 4.846 -9.653 10.118 1.00 91.81 84 GLU A O 1
ATOM 683 N N . GLN A 1 85 ? 6.144 -8.299 8.877 1.00 93.44 85 GLN A N 1
ATOM 684 C CA . GLN A 1 85 ? 6.843 -7.679 9.999 1.00 93.44 85 GLN A CA 1
ATOM 685 C C . GLN A 1 85 ? 5.888 -6.902 10.899 1.00 93.44 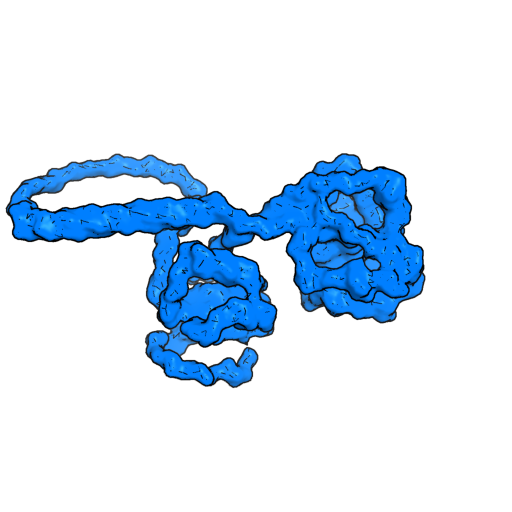85 GLN A C 1
ATOM 687 O O . GLN A 1 85 ? 6.013 -6.991 12.117 1.00 93.44 85 GLN A O 1
ATOM 692 N N . LEU A 1 86 ? 4.905 -6.196 10.331 1.00 94.38 86 LEU A N 1
ATOM 693 C CA . LEU A 1 86 ? 3.875 -5.541 11.129 1.00 94.38 86 LEU A CA 1
ATOM 694 C C . LEU A 1 86 ? 3.113 -6.574 11.958 1.00 94.38 86 LEU A C 1
ATOM 696 O O . LEU A 1 86 ? 2.922 -6.347 13.146 1.00 94.38 86 LEU A O 1
ATOM 700 N N . ALA A 1 87 ? 2.665 -7.678 11.353 1.00 95.81 87 ALA A N 1
ATOM 701 C CA . ALA A 1 87 ? 1.895 -8.681 12.079 1.00 95.81 87 ALA A CA 1
ATOM 702 C C . ALA A 1 87 ? 2.685 -9.236 13.275 1.00 95.81 87 ALA A C 1
ATOM 704 O O . ALA A 1 87 ? 2.150 -9.289 14.379 1.00 95.81 87 ALA A O 1
ATOM 705 N N . MET A 1 88 ? 3.969 -9.559 13.075 1.00 95.25 88 MET A N 1
ATOM 706 C CA . MET A 1 88 ? 4.860 -10.002 14.154 1.00 95.25 88 MET A CA 1
ATOM 707 C C . MET A 1 88 ? 5.017 -8.932 15.238 1.00 95.25 88 MET A C 1
ATOM 709 O O . MET A 1 88 ? 4.800 -9.221 16.408 1.00 95.25 88 MET A O 1
ATOM 713 N N . LEU A 1 89 ? 5.286 -7.678 14.862 1.00 95.56 89 LEU A N 1
ATOM 714 C CA . LEU A 1 89 ? 5.405 -6.580 15.825 1.00 95.56 89 LEU A CA 1
ATOM 715 C C . LEU A 1 89 ? 4.105 -6.346 16.600 1.00 95.56 89 LEU A C 1
ATOM 717 O O . LEU A 1 89 ? 4.152 -6.088 17.798 1.00 95.56 89 LEU A O 1
ATOM 721 N N . MET A 1 90 ? 2.944 -6.446 15.952 1.00 95.50 90 MET A N 1
ATOM 722 C CA . MET A 1 90 ? 1.645 -6.330 16.618 1.00 95.50 90 MET A CA 1
ATOM 723 C C . MET A 1 90 ? 1.447 -7.439 17.657 1.00 95.50 90 MET A C 1
ATOM 725 O O . MET A 1 90 ? 1.025 -7.142 18.771 1.00 95.50 90 MET A O 1
ATOM 729 N N . ILE A 1 91 ? 1.793 -8.685 17.320 1.00 95.75 91 ILE A N 1
ATOM 730 C CA . ILE A 1 91 ? 1.750 -9.818 18.254 1.00 95.75 91 ILE A CA 1
ATOM 731 C C . ILE A 1 91 ? 2.726 -9.587 19.417 1.00 95.75 91 ILE A C 1
ATOM 733 O O . ILE A 1 91 ? 2.360 -9.720 20.575 1.00 95.75 91 ILE A O 1
ATOM 737 N N . GLU A 1 92 ? 3.966 -9.200 19.137 1.00 95.12 92 GLU A N 1
ATOM 738 C CA . GLU A 1 92 ? 5.016 -9.110 20.159 1.00 95.12 92 GLU A CA 1
ATOM 739 C C . GLU A 1 92 ? 4.870 -7.897 21.083 1.00 95.12 92 GLU A C 1
ATOM 741 O O . GLU A 1 92 ? 5.187 -7.977 22.267 1.00 95.12 92 GLU A O 1
ATOM 746 N N . THR A 1 93 ? 4.415 -6.761 20.550 1.00 94.19 93 THR A N 1
ATOM 747 C CA . THR A 1 93 ? 4.453 -5.474 21.267 1.00 94.19 93 THR A CA 1
ATOM 748 C C . THR A 1 93 ? 3.083 -4.942 21.651 1.00 94.19 93 THR A C 1
ATOM 750 O O . THR A 1 93 ? 2.988 -4.120 22.561 1.00 94.19 93 THR A O 1
ATOM 753 N N . LEU A 1 94 ? 2.020 -5.389 20.976 1.00 95.19 94 LEU A N 1
ATOM 754 C CA . LEU A 1 94 ? 0.670 -4.879 21.188 1.00 95.19 94 LEU A CA 1
ATOM 755 C C . LEU A 1 94 ? -0.322 -5.951 21.641 1.00 95.19 94 LEU A C 1
ATOM 757 O O . LEU A 1 94 ? -1.488 -5.590 21.770 1.00 95.19 94 LEU A O 1
ATOM 761 N N . SER A 1 95 ? 0.075 -7.209 21.896 1.00 93.25 95 SER A N 1
ATOM 762 C CA . SER A 1 95 ? -0.877 -8.285 22.247 1.00 93.25 95 SER A CA 1
ATOM 763 C C . SER A 1 95 ? -1.828 -7.864 23.372 1.00 93.25 95 SER A C 1
ATOM 765 O O . SER A 1 95 ? -3.033 -7.854 23.156 1.00 93.25 95 SER A O 1
ATOM 767 N N . ASP A 1 96 ? -1.327 -7.329 24.491 1.00 95.31 96 ASP A N 1
ATOM 768 C CA . ASP A 1 96 ? -2.172 -6.856 25.606 1.00 95.31 96 ASP A CA 1
ATOM 769 C C . ASP A 1 96 ? -3.174 -5.747 25.224 1.00 95.31 96 ASP A C 1
ATOM 771 O O . ASP A 1 96 ? -4.187 -5.541 25.895 1.00 95.31 96 ASP A O 1
ATOM 775 N N . ILE A 1 97 ? -2.896 -5.008 24.148 1.00 96.00 97 ILE A N 1
ATOM 776 C CA . ILE A 1 97 ? -3.729 -3.913 23.645 1.00 96.00 97 ILE A CA 1
ATOM 777 C C . ILE A 1 97 ? -4.743 -4.428 22.621 1.00 96.00 97 ILE A C 1
ATOM 779 O O . ILE A 1 97 ? -5.896 -3.999 22.648 1.00 96.00 97 ILE A O 1
ATOM 783 N N . ILE A 1 98 ? -4.324 -5.307 21.707 1.00 96.50 98 ILE A N 1
ATOM 784 C CA . ILE A 1 98 ? -5.142 -5.774 20.577 1.00 96.50 98 ILE A CA 1
ATOM 785 C C . ILE A 1 98 ? -5.908 -7.063 20.876 1.00 96.50 98 ILE A C 1
ATOM 787 O O . ILE A 1 98 ? -6.816 -7.405 20.116 1.00 96.50 98 ILE A O 1
ATOM 791 N N . HIS A 1 99 ? -5.571 -7.771 21.956 1.00 97.12 99 HIS A N 1
ATOM 792 C CA . HIS A 1 99 ? -6.176 -9.056 22.270 1.00 97.12 99 HIS A CA 1
ATOM 793 C C . HIS A 1 99 ? -7.696 -8.927 22.440 1.00 97.12 99 HIS A C 1
ATOM 795 O O . HIS A 1 99 ? -8.186 -8.091 23.204 1.00 97.12 99 HIS A O 1
ATOM 801 N N . ASN A 1 100 ? -8.451 -9.748 21.704 1.00 95.56 100 ASN A N 1
ATOM 802 C CA . ASN A 1 100 ? -9.922 -9.721 21.642 1.00 95.56 100 ASN A CA 1
ATOM 803 C C . ASN A 1 100 ? -10.536 -8.369 21.220 1.00 95.56 100 ASN A C 1
ATOM 805 O O . ASN A 1 100 ? -11.707 -8.111 21.503 1.00 95.56 100 ASN A O 1
ATOM 809 N N . LYS A 1 101 ? -9.775 -7.497 20.550 1.00 98.31 101 LYS A N 1
ATOM 810 C CA . LYS A 1 101 ? -10.280 -6.224 20.019 1.00 98.31 101 LYS A CA 1
ATOM 811 C C . LYS A 1 101 ? -10.802 -6.356 18.599 1.00 98.31 101 LYS A C 1
ATOM 813 O O . LYS A 1 101 ? -10.300 -7.162 17.816 1.00 98.31 101 LYS A O 1
ATOM 818 N N . ASN A 1 102 ? -11.774 -5.515 18.262 1.00 98.56 102 ASN A N 1
ATOM 819 C CA . ASN A 1 102 ? -12.291 -5.361 16.910 1.00 98.56 102 ASN A CA 1
ATOM 820 C C . ASN A 1 102 ? -11.387 -4.403 16.129 1.00 98.56 102 ASN A C 1
ATOM 822 O O . ASN A 1 102 ? -11.343 -3.202 16.414 1.00 98.56 102 ASN A O 1
ATOM 826 N N . ILE A 1 103 ? -10.678 -4.924 15.129 1.00 98.69 103 ILE A N 1
ATOM 827 C CA . ILE A 1 103 ? -9.788 -4.144 14.269 1.00 98.69 103 ILE A CA 1
ATOM 828 C C . ILE A 1 103 ? -10.356 -4.080 12.855 1.00 98.69 103 ILE A C 1
ATOM 830 O O . ILE A 1 103 ? -10.563 -5.102 12.203 1.00 98.69 103 ILE A O 1
ATOM 834 N N . LEU A 1 104 ? -10.547 -2.863 12.347 1.00 98.75 104 LEU A N 1
ATOM 835 C CA . LEU A 1 104 ? -10.926 -2.639 10.956 1.00 98.75 104 LEU A CA 1
ATOM 836 C C . LEU A 1 104 ? -9.684 -2.361 10.108 1.00 98.75 104 LEU A C 1
ATOM 838 O O . LEU A 1 104 ? -9.069 -1.299 10.219 1.00 98.75 104 LEU A O 1
ATOM 842 N N . TYR A 1 105 ? -9.319 -3.292 9.232 1.00 98.50 105 TYR A N 1
ATOM 843 C CA . TYR A 1 105 ? -8.219 -3.129 8.289 1.00 98.50 105 TYR A CA 1
ATOM 844 C C . TYR A 1 105 ? -8.689 -2.489 6.980 1.00 98.50 105 TYR A C 1
ATOM 846 O O . TYR A 1 105 ? -9.181 -3.158 6.072 1.00 98.50 105 TYR A O 1
ATOM 854 N N . VAL A 1 106 ? -8.499 -1.177 6.851 1.00 98.31 106 VAL A N 1
ATOM 855 C CA . VAL A 1 106 ? -8.914 -0.435 5.655 1.00 98.31 106 VAL A CA 1
ATOM 856 C C . VAL A 1 106 ? -7.803 -0.486 4.609 1.00 98.31 106 VAL A C 1
ATOM 858 O O . VAL A 1 106 ? -6.713 0.059 4.803 1.00 98.31 106 VAL A O 1
ATOM 861 N N . CYS A 1 107 ? -8.063 -1.153 3.487 1.00 96.88 107 CYS A N 1
ATOM 862 C CA . CYS A 1 107 ? -7.017 -1.557 2.555 1.00 96.88 107 CYS A CA 1
ATOM 863 C C . CYS A 1 107 ? -7.438 -1.509 1.085 1.00 96.88 107 CYS A C 1
ATOM 865 O O . CYS A 1 107 ? -8.584 -1.229 0.729 1.00 96.88 107 CYS A O 1
ATOM 867 N N . GLY A 1 108 ? -6.452 -1.728 0.216 1.00 96.19 108 GLY A N 1
ATOM 868 C CA . GLY A 1 108 ? -6.692 -1.914 -1.206 1.00 96.19 108 GLY A CA 1
ATOM 869 C C . GLY A 1 108 ? -7.099 -3.352 -1.519 1.00 96.19 108 GLY A C 1
ATOM 870 O O . GLY A 1 108 ? -6.803 -4.261 -0.744 1.00 96.19 108 GLY A O 1
ATOM 871 N N . ARG A 1 109 ? -7.732 -3.571 -2.676 1.00 94.94 109 ARG A N 1
ATOM 872 C CA . ARG A 1 109 ? -8.081 -4.913 -3.172 1.00 94.94 109 ARG A CA 1
ATOM 873 C C . ARG A 1 109 ? -6.841 -5.799 -3.306 1.00 94.94 109 ARG A C 1
ATOM 875 O O . ARG A 1 109 ? -6.831 -6.925 -2.818 1.00 94.94 109 ARG A O 1
ATOM 882 N N . ASP A 1 110 ? -5.795 -5.254 -3.921 1.00 88.56 110 ASP A N 1
ATOM 883 C CA . ASP A 1 110 ? -4.506 -5.923 -4.070 1.00 88.56 110 ASP A CA 1
ATOM 884 C C . ASP A 1 110 ? -3.681 -5.765 -2.786 1.00 88.56 110 ASP A C 1
ATOM 886 O O . ASP A 1 110 ? -3.258 -4.657 -2.438 1.00 88.56 110 ASP A O 1
ATOM 890 N N . LYS A 1 111 ? -3.433 -6.881 -2.094 1.00 86.19 111 LYS A N 1
ATOM 891 C CA . LYS A 1 111 ? -2.660 -6.941 -0.847 1.00 86.19 111 LYS A CA 1
ATOM 892 C C . LYS A 1 111 ? -1.415 -7.795 -1.038 1.00 86.19 111 LYS A C 1
ATOM 894 O O . LYS A 1 111 ? -1.504 -8.914 -1.527 1.00 86.19 111 LYS A O 1
ATOM 899 N N . ALA A 1 112 ? -0.262 -7.273 -0.619 1.00 82.50 112 ALA A N 1
ATOM 900 C CA . ALA A 1 112 ? 0.984 -8.043 -0.602 1.00 82.50 112 ALA A CA 1
ATOM 901 C C . ALA A 1 112 ? 1.024 -9.058 0.554 1.00 82.50 112 ALA A C 1
ATOM 903 O O . ALA A 1 112 ? 1.660 -10.099 0.435 1.00 82.50 112 ALA A O 1
ATOM 904 N N . THR A 1 113 ? 0.326 -8.759 1.653 1.00 90.12 113 THR A N 1
ATOM 905 C CA . THR A 1 113 ? 0.280 -9.590 2.858 1.00 90.12 113 THR A CA 1
ATOM 906 C C . THR A 1 113 ? -1.161 -9.755 3.322 1.00 90.12 113 THR A C 1
ATOM 908 O O . THR A 1 113 ? -1.912 -8.781 3.402 1.00 90.12 113 THR A O 1
ATOM 911 N N . ASP A 1 114 ? -1.532 -10.983 3.672 1.00 94.69 114 ASP A N 1
ATOM 912 C CA . ASP A 1 114 ? -2.828 -11.303 4.269 1.00 94.69 114 ASP A CA 1
ATOM 913 C C . ASP A 1 114 ? -2.792 -11.093 5.793 1.00 94.69 114 ASP A C 1
ATOM 915 O O . ASP A 1 114 ? -2.615 -12.027 6.578 1.00 94.69 114 ASP A O 1
ATOM 919 N N . LEU A 1 115 ? -2.919 -9.830 6.209 1.00 96.00 115 LEU A N 1
ATOM 920 C CA . LEU A 1 115 ? -2.915 -9.436 7.623 1.00 96.00 115 LEU A CA 1
ATOM 921 C C . LEU A 1 115 ? -4.094 -10.023 8.408 1.00 96.00 115 LEU A C 1
ATOM 923 O O . LEU A 1 115 ? -3.934 -10.330 9.586 1.00 96.00 115 LEU A O 1
ATOM 927 N N . VAL A 1 116 ? -5.245 -10.231 7.757 1.00 97.06 116 VAL A N 1
ATOM 928 C CA . VAL A 1 116 ? -6.418 -10.858 8.383 1.00 97.06 116 VAL A CA 1
ATOM 929 C C . VAL A 1 116 ? -6.057 -12.270 8.828 1.00 97.06 116 VAL A C 1
ATOM 931 O O . VAL A 1 116 ? -6.240 -12.625 9.990 1.00 97.06 116 VAL A O 1
ATOM 934 N N . ARG A 1 117 ? -5.451 -13.065 7.937 1.00 97.44 117 ARG A N 1
ATOM 935 C CA . ARG A 1 117 ? -5.007 -14.423 8.268 1.00 97.44 117 ARG A CA 1
ATOM 936 C C . ARG A 1 117 ? -3.949 -14.447 9.367 1.00 97.44 117 ARG A C 1
ATOM 938 O O . ARG A 1 117 ? -4.004 -15.334 10.214 1.00 97.44 117 ARG A O 1
ATOM 945 N N . LEU A 1 118 ? -2.985 -13.527 9.331 1.00 97.44 118 LEU A N 1
ATOM 946 C CA . LEU A 1 118 ? -1.870 -13.508 10.283 1.00 97.44 118 LEU A CA 1
ATOM 947 C C . LEU A 1 118 ? -2.302 -13.108 11.701 1.00 97.44 118 LEU A C 1
ATOM 949 O O . LEU A 1 118 ? -1.746 -13.628 12.660 1.00 97.44 118 LEU A O 1
ATOM 953 N N . LEU A 1 119 ? -3.299 -12.230 11.838 1.00 96.94 119 LEU A N 1
ATOM 954 C CA . LEU A 1 119 ? -3.709 -11.660 13.128 1.00 96.94 119 LEU A CA 1
ATOM 955 C C . LEU A 1 119 ? -4.989 -12.277 13.717 1.00 96.94 119 LEU A C 1
ATOM 957 O O . LEU A 1 119 ? -5.376 -11.921 14.829 1.00 96.94 119 LEU A O 1
ATOM 961 N N . ARG A 1 120 ? -5.630 -13.224 13.015 1.00 95.88 120 ARG A N 1
ATOM 962 C CA . ARG A 1 120 ? -6.923 -13.826 13.410 1.00 95.88 120 ARG A CA 1
ATOM 963 C C . ARG A 1 120 ? -6.950 -14.500 14.786 1.00 95.88 120 ARG A C 1
ATOM 965 O O . ARG A 1 120 ? -8.026 -14.687 15.336 1.00 95.88 120 ARG A O 1
ATOM 972 N N . ASN A 1 121 ? -5.795 -14.933 15.294 1.00 95.75 121 ASN A N 1
ATOM 973 C CA . ASN A 1 121 ? -5.698 -15.586 16.603 1.00 95.75 121 ASN A CA 1
ATOM 974 C C . ASN A 1 121 ? -5.503 -14.577 17.743 1.00 95.75 121 ASN A C 1
ATOM 976 O O . ASN A 1 121 ? -5.725 -14.925 18.897 1.00 95.75 121 ASN A O 1
ATOM 980 N N . GLU A 1 122 ? -5.105 -13.345 17.421 1.00 96.38 122 GLU A N 1
ATOM 981 C CA . GLU A 1 122 ? -4.882 -12.294 18.412 1.00 96.38 122 GLU A CA 1
ATOM 982 C C . GLU A 1 122 ? -6.104 -11.392 18.562 1.00 96.38 122 GLU A C 1
ATOM 984 O O . GLU A 1 122 ? -6.470 -11.011 19.668 1.00 96.38 122 GLU A O 1
ATOM 989 N N . CYS A 1 123 ? -6.751 -11.036 17.453 1.00 97.62 123 CYS A N 1
ATOM 990 C CA . CYS A 1 123 ? -7.806 -10.029 17.429 1.00 97.62 123 CYS A CA 1
ATOM 991 C C . CYS A 1 123 ? -8.909 -10.378 16.427 1.00 97.62 123 CYS A C 1
ATOM 993 O O . CYS A 1 123 ? -8.711 -11.162 15.494 1.00 97.62 123 CYS A O 1
ATOM 995 N N . ASN A 1 124 ? -10.073 -9.750 16.594 1.00 98.19 124 ASN A N 1
ATOM 996 C CA . ASN A 1 124 ? -11.149 -9.818 15.616 1.00 98.19 124 ASN A CA 1
ATOM 997 C C . ASN A 1 124 ? -10.889 -8.792 14.507 1.00 98.19 124 ASN A C 1
ATOM 999 O O . ASN A 1 124 ? -11.335 -7.645 14.576 1.00 98.19 124 ASN A O 1
ATOM 1003 N N . ILE A 1 125 ? -10.118 -9.194 13.500 1.00 98.19 125 ILE A N 1
ATOM 1004 C CA . ILE A 1 125 ? -9.746 -8.338 12.375 1.00 98.19 125 ILE A CA 1
ATOM 1005 C C . ILE A 1 125 ? -10.666 -8.568 11.171 1.00 98.19 125 ILE A C 1
ATOM 1007 O O . ILE A 1 125 ? -10.858 -9.693 10.716 1.00 98.19 125 ILE A O 1
ATOM 1011 N N . THR A 1 126 ? -11.218 -7.485 10.629 1.00 9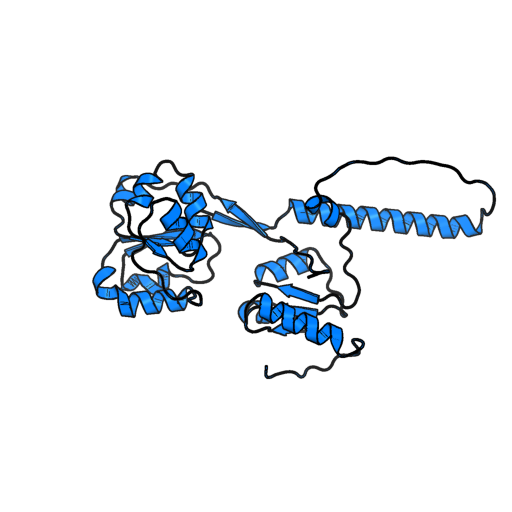8.00 126 THR A N 1
ATOM 1012 C CA . THR A 1 126 ? -12.025 -7.484 9.399 1.00 98.00 126 THR A CA 1
ATOM 1013 C C . THR A 1 126 ? -11.420 -6.508 8.407 1.00 98.00 126 THR A C 1
ATOM 1015 O O . THR A 1 126 ? -11.078 -5.386 8.777 1.00 98.00 126 THR A O 1
ATOM 1018 N N . ASP A 1 127 ? -11.282 -6.904 7.146 1.00 97.44 127 ASP A N 1
ATOM 1019 C CA . ASP A 1 127 ? -10.822 -6.008 6.096 1.00 97.44 127 ASP A CA 1
ATOM 1020 C C . ASP A 1 127 ? -11.970 -5.237 5.431 1.00 97.44 127 ASP A C 1
ATOM 1022 O O . ASP A 1 127 ? -13.080 -5.724 5.237 1.00 97.44 127 ASP A O 1
ATOM 1026 N N . LEU A 1 128 ? -11.677 -3.995 5.058 1.00 98.31 128 LEU A N 1
ATOM 1027 C CA . LEU A 1 128 ? -12.555 -3.128 4.289 1.00 98.31 128 LEU A CA 1
ATOM 1028 C C . LEU A 1 128 ? -11.802 -2.662 3.046 1.00 98.31 128 LEU A C 1
ATOM 1030 O O . LEU A 1 128 ? -10.846 -1.887 3.137 1.00 98.31 128 LEU A O 1
ATOM 1034 N N . ILE A 1 129 ? -12.228 -3.150 1.883 1.00 98.12 129 ILE A N 1
ATOM 1035 C CA . ILE A 1 129 ? -11.636 -2.788 0.594 1.00 98.12 129 ILE A CA 1
ATOM 1036 C C . ILE A 1 129 ? -12.181 -1.430 0.145 1.00 98.12 129 ILE A C 1
ATOM 1038 O O . ILE A 1 129 ? -13.378 -1.304 -0.093 1.00 98.12 129 ILE A O 1
ATOM 1042 N N . VAL A 1 130 ? -11.306 -0.431 -0.006 1.00 98.12 130 VAL A N 1
ATOM 1043 C CA . VAL A 1 130 ? -11.715 0.954 -0.335 1.00 98.12 130 VAL A CA 1
ATOM 1044 C C . VAL A 1 130 ? -11.004 1.552 -1.546 1.00 98.12 130 VAL A C 1
ATOM 1046 O O . VAL A 1 130 ? -11.328 2.653 -1.980 1.00 98.12 130 VAL A O 1
ATOM 1049 N N . TYR A 1 131 ? -10.015 0.859 -2.102 1.00 97.12 131 TYR A N 1
ATOM 1050 C CA . TYR A 1 131 ? -9.351 1.273 -3.335 1.00 97.12 131 TYR A CA 1
ATOM 1051 C C . TYR A 1 131 ? -8.746 0.070 -4.059 1.00 97.12 131 TYR A C 1
ATOM 1053 O O . TYR A 1 131 ? -8.597 -1.013 -3.496 1.00 97.12 131 TYR A O 1
ATOM 1061 N N . GLU A 1 132 ? -8.334 0.258 -5.301 1.00 95.62 132 GLU A N 1
ATOM 1062 C CA . GLU A 1 132 ? -7.561 -0.719 -6.062 1.00 95.62 132 GLU A CA 1
ATOM 1063 C C . GLU A 1 132 ? -6.526 -0.036 -6.956 1.00 95.62 132 GLU A C 1
ATOM 1065 O O . GLU A 1 132 ? -6.554 1.180 -7.162 1.00 95.62 132 GLU A O 1
ATOM 1070 N N . SER A 1 133 ? -5.564 -0.826 -7.434 1.00 93.06 133 SER A N 1
ATOM 1071 C CA . SER A 1 133 ? -4.561 -0.373 -8.397 1.00 93.06 133 SER A CA 1
ATOM 1072 C C . SER A 1 133 ? -4.914 -0.938 -9.765 1.00 93.06 133 SER A C 1
ATOM 1074 O O . SER A 1 133 ? -4.729 -2.132 -9.995 1.00 93.06 133 SER A O 1
ATOM 1076 N N . ASN A 1 134 ? -5.375 -0.097 -1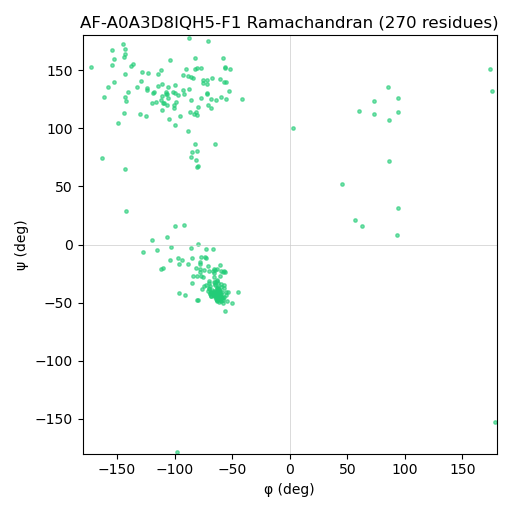0.680 1.00 92.31 134 ASN A N 1
ATOM 1077 C CA . ASN A 1 134 ? -5.772 -0.501 -12.025 1.00 92.31 134 ASN A CA 1
ATOM 1078 C C . ASN A 1 134 ? -4.708 -0.102 -13.049 1.00 92.31 134 ASN A C 1
ATOM 1080 O O . ASN A 1 134 ? -3.886 0.783 -12.802 1.00 92.31 134 ASN A O 1
ATOM 1084 N N . GLU A 1 135 ? -4.709 -0.765 -14.205 1.00 93.25 135 GLU A N 1
ATOM 1085 C CA . GLU A 1 135 ? -3.901 -0.330 -15.347 1.00 93.25 135 GLU A CA 1
ATOM 1086 C C . GLU A 1 135 ? -4.272 1.113 -15.721 1.00 93.25 135 GLU A C 1
ATOM 1088 O O . GLU A 1 135 ? -5.445 1.504 -15.712 1.00 93.25 135 GLU A O 1
ATOM 1093 N N . ASN A 1 136 ? -3.272 1.925 -16.056 1.00 91.94 136 ASN A N 1
ATOM 1094 C CA . ASN A 1 136 ? -3.495 3.275 -16.554 1.00 91.94 136 ASN A CA 1
ATOM 1095 C C . ASN A 1 136 ? -3.830 3.235 -18.050 1.00 91.94 136 ASN A C 1
ATOM 1097 O O . ASN A 1 136 ? -3.007 3.579 -18.896 1.00 91.94 136 ASN A O 1
ATOM 1101 N N . ILE A 1 137 ? -5.042 2.777 -18.369 1.00 87.56 137 ILE A N 1
ATOM 1102 C CA . ILE A 1 137 ? -5.490 2.547 -19.750 1.00 87.56 137 ILE A CA 1
ATOM 1103 C C . ILE A 1 137 ? -5.344 3.804 -20.611 1.00 87.56 137 ILE A C 1
ATOM 1105 O O . ILE A 1 137 ? -4.834 3.707 -21.717 1.00 87.56 137 ILE A O 1
ATOM 1109 N N . LYS A 1 138 ? -5.660 4.990 -20.076 1.00 85.25 138 LYS A N 1
ATOM 1110 C CA . LYS A 1 138 ? -5.507 6.262 -20.805 1.00 85.25 138 LYS A CA 1
ATOM 1111 C C . LYS A 1 138 ? -4.066 6.505 -21.260 1.00 85.25 138 LYS A C 1
ATOM 1113 O O . LYS A 1 138 ? -3.832 6.875 -22.404 1.00 85.25 138 LYS A O 1
ATOM 1118 N N . LEU A 1 139 ? -3.092 6.288 -20.371 1.00 84.62 139 LEU A N 1
ATOM 1119 C CA . LEU A 1 139 ? -1.675 6.398 -20.726 1.00 84.62 139 LEU A CA 1
ATOM 1120 C C . LEU A 1 139 ? -1.298 5.377 -21.805 1.00 84.62 139 LEU A C 1
ATOM 1122 O O . LEU A 1 139 ? -0.591 5.704 -22.752 1.00 84.62 139 LEU A O 1
ATOM 1126 N N . LEU A 1 140 ? -1.767 4.142 -21.651 1.00 82.69 140 LEU A N 1
ATOM 1127 C CA . LEU A 1 140 ? -1.411 3.025 -22.520 1.00 82.69 140 LEU A CA 1
ATOM 1128 C C . LEU A 1 140 ? -2.008 3.183 -23.927 1.00 82.69 140 LEU A C 1
ATOM 1130 O O . LEU A 1 140 ? -1.297 2.979 -24.908 1.00 82.69 140 LEU A O 1
ATOM 1134 N N . GLU A 1 141 ? -3.260 3.629 -24.033 1.00 81.00 141 GLU A N 1
ATOM 1135 C CA . GLU A 1 141 ? -3.927 3.969 -25.295 1.00 81.00 141 GLU A CA 1
ATOM 1136 C C . GLU A 1 141 ? -3.225 5.125 -26.013 1.00 81.00 141 GLU A C 1
ATOM 1138 O O . GLU A 1 141 ? -3.004 5.046 -27.224 1.00 81.00 141 GLU A O 1
ATOM 1143 N N . ASN A 1 142 ? -2.812 6.164 -25.279 1.00 78.88 142 ASN A N 1
ATOM 1144 C CA . ASN A 1 142 ? -2.057 7.284 -25.848 1.00 78.88 142 ASN A CA 1
ATOM 1145 C C . ASN A 1 142 ? -0.717 6.814 -26.433 1.00 78.88 142 ASN A C 1
ATOM 1147 O O . ASN A 1 142 ? -0.374 7.164 -27.562 1.00 78.88 142 ASN A O 1
ATOM 1151 N N . ILE A 1 143 ? 0.012 5.970 -25.696 1.00 76.38 143 ILE A N 1
ATOM 1152 C CA . ILE A 1 143 ? 1.287 5.405 -26.152 1.00 76.38 143 ILE A CA 1
ATOM 1153 C C . ILE A 1 143 ? 1.076 4.522 -27.394 1.00 76.38 143 ILE A C 1
ATOM 1155 O O . ILE A 1 143 ? 1.787 4.664 -28.387 1.00 76.38 143 ILE A O 1
ATOM 1159 N N . GLN A 1 144 ? 0.089 3.623 -27.384 1.00 69.44 144 GLN A N 1
ATOM 1160 C CA . GLN A 1 144 ? -0.176 2.726 -28.516 1.00 69.44 144 GLN A CA 1
ATOM 1161 C C . GLN A 1 144 ? -0.638 3.469 -29.772 1.00 69.44 144 GLN A C 1
ATOM 1163 O O . GLN A 1 144 ? -0.199 3.137 -30.876 1.00 69.44 144 GLN A O 1
ATOM 1168 N N . SER A 1 145 ? -1.491 4.480 -29.612 1.00 68.44 145 SER A N 1
ATOM 1169 C CA . SER A 1 145 ? -1.981 5.297 -30.724 1.00 68.44 145 SER A CA 1
ATOM 1170 C C . SER A 1 145 ? -0.835 6.038 -31.410 1.00 68.44 145 SER A C 1
ATOM 1172 O O . SER A 1 145 ? -0.786 6.090 -32.641 1.00 68.44 145 SER A O 1
ATOM 1174 N N . SER A 1 146 ? 0.145 6.525 -30.642 1.00 65.25 146 SER A N 1
ATOM 1175 C CA . SER A 1 146 ? 1.311 7.189 -31.221 1.00 65.25 146 SER A CA 1
ATOM 1176 C C . SER A 1 146 ? 2.244 6.228 -31.962 1.00 65.25 146 SER A C 1
ATOM 1178 O O . SER A 1 146 ? 2.725 6.540 -33.056 1.00 65.25 146 SER A O 1
ATOM 1180 N N . PHE A 1 147 ? 2.426 5.008 -31.450 1.00 63.94 147 PHE A N 1
ATOM 1181 C CA . PHE A 1 147 ? 3.172 3.963 -32.153 1.00 63.94 147 PHE A CA 1
ATOM 1182 C C . PHE A 1 147 ? 2.504 3.527 -33.459 1.00 63.94 147 PHE A C 1
ATOM 1184 O O . PHE A 1 147 ? 3.191 3.369 -34.473 1.00 63.94 147 PHE A O 1
ATOM 1191 N N . ALA A 1 148 ? 1.184 3.328 -33.456 1.00 58.19 148 ALA A N 1
ATOM 1192 C CA . ALA A 1 148 ? 0.431 2.948 -34.648 1.00 58.19 148 ALA A CA 1
ATOM 1193 C C . ALA A 1 148 ? 0.511 4.039 -35.727 1.00 58.19 148 ALA A C 1
ATOM 1195 O O . ALA A 1 148 ? 0.795 3.737 -36.889 1.00 58.19 148 ALA A O 1
ATOM 1196 N N . PHE A 1 149 ? 0.362 5.305 -35.327 1.00 52.59 149 PHE A N 1
ATOM 1197 C CA . PHE A 1 149 ? 0.534 6.460 -36.206 1.00 52.59 149 PHE A CA 1
ATOM 1198 C C . PHE A 1 149 ? 1.952 6.525 -36.795 1.00 52.59 149 PHE A C 1
ATOM 1200 O O . PHE A 1 149 ? 2.122 6.712 -37.999 1.00 52.59 149 PHE A O 1
ATOM 1207 N N . LYS A 1 150 ? 2.988 6.273 -35.986 1.00 56.16 150 LYS A N 1
ATOM 1208 C CA . LYS A 1 150 ? 4.381 6.247 -36.454 1.00 56.16 150 LYS A CA 1
ATOM 1209 C C . LYS A 1 150 ? 4.663 5.096 -37.417 1.00 56.16 150 LYS A C 1
ATOM 1211 O O . LYS A 1 150 ? 5.319 5.318 -38.430 1.00 56.16 150 LYS A O 1
ATOM 1216 N N . LYS A 1 151 ? 4.150 3.889 -37.153 1.00 56.62 151 LYS A N 1
ATOM 1217 C CA . LYS A 1 151 ? 4.288 2.743 -38.067 1.00 56.62 151 LYS A CA 1
ATOM 1218 C C . LYS A 1 151 ? 3.605 3.021 -39.407 1.00 56.62 151 LYS A C 1
ATOM 1220 O O . LYS A 1 151 ? 4.164 2.686 -40.445 1.00 56.62 151 LYS A O 1
ATOM 1225 N N . HIS A 1 152 ? 2.437 3.665 -39.383 1.00 47.41 152 HIS A N 1
ATOM 1226 C CA . HIS A 1 152 ? 1.736 4.089 -40.591 1.00 47.41 152 HIS A CA 1
ATOM 1227 C C . HIS A 1 152 ? 2.542 5.136 -41.374 1.00 47.41 152 HIS A C 1
ATOM 1229 O O . HIS A 1 152 ? 2.762 4.960 -42.567 1.00 47.41 152 HIS A O 1
ATOM 1235 N N . ASN A 1 153 ? 3.080 6.160 -40.707 1.00 49.22 153 ASN A N 1
ATOM 1236 C CA . ASN A 1 153 ? 3.883 7.194 -41.365 1.00 49.22 153 ASN A CA 1
ATOM 1237 C C . ASN A 1 153 ? 5.243 6.685 -41.867 1.00 49.22 153 ASN A C 1
ATOM 1239 O O . ASN A 1 153 ? 5.670 7.095 -42.939 1.00 49.22 153 ASN A O 1
ATOM 1243 N N . MET A 1 154 ? 5.907 5.770 -41.152 1.00 54.34 154 MET A N 1
ATOM 1244 C CA . MET A 1 154 ? 7.139 5.120 -41.624 1.00 54.34 154 MET A CA 1
ATOM 1245 C C . MET A 1 154 ? 6.876 4.206 -42.825 1.00 54.34 154 MET A C 1
ATOM 1247 O O . MET A 1 154 ? 7.664 4.205 -43.764 1.00 54.34 154 MET A O 1
ATOM 1251 N N . ALA A 1 155 ? 5.754 3.478 -42.834 1.00 51.25 155 ALA A N 1
ATOM 1252 C CA . ALA A 1 155 ? 5.343 2.690 -43.993 1.00 51.25 155 ALA A CA 1
ATOM 1253 C C . ALA A 1 155 ? 5.025 3.590 -45.199 1.00 51.25 155 ALA A C 1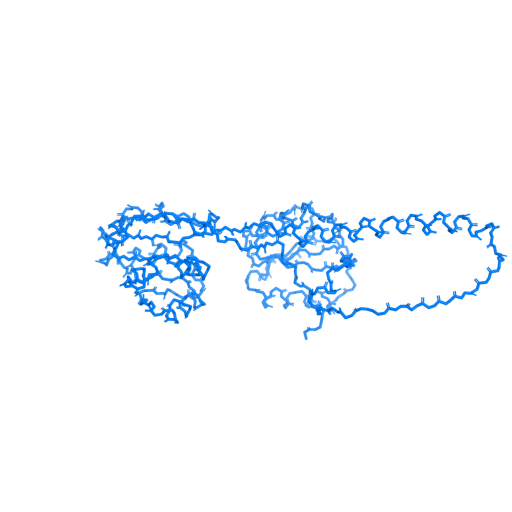
ATOM 1255 O O . ALA A 1 155 ? 5.455 3.292 -46.308 1.00 51.25 155 ALA A O 1
ATOM 1256 N N . LEU A 1 156 ? 4.348 4.723 -44.980 1.00 49.12 156 LEU A N 1
ATOM 1257 C CA . LEU A 1 156 ? 4.088 5.716 -46.025 1.00 49.12 156 LEU A CA 1
ATOM 1258 C C . LEU A 1 156 ? 5.383 6.356 -46.548 1.00 49.12 156 LEU A C 1
ATOM 1260 O O . LEU A 1 156 ? 5.529 6.517 -47.757 1.00 49.12 156 LEU A O 1
ATOM 1264 N N . GLN A 1 157 ? 6.345 6.656 -45.670 1.00 48.19 157 GLN A N 1
ATOM 1265 C CA . GLN A 1 157 ? 7.655 7.187 -46.054 1.00 48.19 157 GLN A CA 1
ATOM 1266 C C . GLN A 1 157 ? 8.471 6.175 -46.866 1.00 48.19 157 GLN A C 1
ATOM 1268 O O . GLN A 1 157 ? 9.006 6.550 -47.903 1.00 48.19 157 GLN A O 1
ATOM 1273 N N . GLN A 1 158 ? 8.472 4.891 -46.496 1.00 48.09 158 GLN A N 1
ATOM 1274 C CA . GLN A 1 158 ? 9.120 3.831 -47.281 1.00 48.09 158 GLN A CA 1
ATOM 1275 C C . GLN A 1 158 ? 8.450 3.624 -48.647 1.00 48.09 158 GLN A C 1
ATOM 1277 O O . GLN A 1 158 ? 9.140 3.569 -49.659 1.00 48.09 158 GLN A O 1
ATOM 1282 N N . THR A 1 159 ? 7.112 3.635 -48.720 1.00 45.91 159 THR A N 1
ATOM 1283 C CA . THR A 1 159 ? 6.415 3.603 -50.020 1.00 45.91 159 THR A CA 1
ATOM 1284 C C . THR A 1 159 ? 6.668 4.860 -50.854 1.00 45.91 159 THR A C 1
ATOM 1286 O O . THR A 1 159 ? 6.643 4.805 -52.083 1.00 45.91 159 THR A O 1
ATOM 1289 N N . SER A 1 160 ? 6.938 5.997 -50.202 1.00 44.47 160 SER A N 1
ATOM 1290 C CA . SER A 1 160 ? 7.287 7.243 -50.877 1.00 44.47 160 SER A CA 1
ATOM 1291 C C . SER A 1 160 ? 8.751 7.307 -51.300 1.00 44.47 160 SER A C 1
ATOM 1293 O O . SER A 1 160 ? 9.007 7.953 -52.300 1.00 44.47 160 SER A O 1
ATOM 1295 N N . GLU A 1 161 ? 9.688 6.622 -50.634 1.00 41.84 161 GLU A N 1
ATOM 1296 C CA . GLU A 1 161 ? 11.100 6.505 -51.043 1.00 41.84 161 GLU A CA 1
ATOM 1297 C C . GLU A 1 161 ? 11.273 5.525 -52.212 1.00 41.84 161 GLU A C 1
ATOM 1299 O O . GLU A 1 161 ? 11.980 5.844 -53.172 1.00 41.84 161 GLU A O 1
ATOM 1304 N N . ASP A 1 162 ? 10.520 4.420 -52.219 1.00 42.41 162 ASP A N 1
ATOM 1305 C CA . ASP A 1 162 ? 10.399 3.540 -53.391 1.00 42.41 162 ASP A CA 1
ATOM 1306 C C . ASP A 1 162 ? 9.752 4.272 -54.584 1.00 42.41 162 ASP A C 1
ATOM 1308 O O . ASP A 1 162 ? 10.096 4.027 -55.740 1.00 42.41 162 ASP A O 1
ATOM 1312 N N . SER A 1 163 ? 8.869 5.243 -54.310 1.00 41.91 163 SER A N 1
ATOM 1313 C CA . SER A 1 163 ? 8.282 6.121 -55.333 1.00 41.91 163 SER A CA 1
ATOM 1314 C C . SER A 1 163 ? 9.172 7.331 -55.685 1.00 41.91 163 SER A C 1
ATOM 1316 O O . SER A 1 163 ? 9.133 7.806 -56.820 1.00 41.91 163 SER A O 1
ATOM 1318 N N . LEU A 1 164 ? 10.028 7.824 -54.779 1.00 37.91 164 LEU A N 1
ATOM 1319 C CA . LEU A 1 164 ? 10.919 8.976 -55.000 1.00 37.91 164 LEU A CA 1
ATOM 1320 C C . LEU A 1 164 ? 12.156 8.615 -55.827 1.00 37.91 164 LEU A C 1
ATOM 1322 O O . LEU A 1 164 ? 12.696 9.494 -56.497 1.00 37.91 164 LEU A O 1
ATOM 1326 N N . MET A 1 165 ? 12.544 7.336 -55.887 1.00 38.53 165 MET A N 1
ATOM 1327 C CA . MET A 1 165 ? 13.478 6.840 -56.911 1.00 38.53 165 MET A CA 1
ATOM 1328 C C . MET A 1 165 ? 12.884 6.879 -58.333 1.00 38.53 165 MET A C 1
ATOM 1330 O O . MET A 1 165 ? 13.601 6.634 -59.301 1.00 38.53 165 MET A O 1
ATOM 1334 N N . SER A 1 166 ? 11.605 7.258 -58.482 1.00 38.06 166 SER A N 1
ATOM 1335 C CA . SER A 1 166 ? 10.967 7.539 -59.776 1.00 38.06 166 SER A CA 1
ATOM 1336 C C . SER A 1 166 ? 10.527 8.999 -59.987 1.00 38.06 166 SER A C 1
ATOM 1338 O O . SER A 1 166 ? 10.147 9.351 -61.100 1.00 38.06 166 SER A O 1
ATOM 1340 N N . TYR A 1 167 ? 10.645 9.884 -58.986 1.00 34.19 167 TYR A N 1
ATOM 1341 C CA . TYR A 1 167 ? 10.179 11.277 -59.089 1.00 34.19 167 TYR A CA 1
ATOM 1342 C C . TYR A 1 167 ? 11.099 12.284 -58.377 1.00 34.19 167 TYR A C 1
ATOM 1344 O O . TYR A 1 167 ? 10.703 12.994 -57.456 1.00 34.19 167 TYR A O 1
ATOM 1352 N N . GLN A 1 168 ? 12.334 12.430 -58.863 1.00 35.28 168 GLN A N 1
ATOM 1353 C CA . GLN A 1 168 ? 13.088 13.673 -58.668 1.00 35.28 168 GLN A CA 1
ATOM 1354 C C . GLN A 1 168 ? 12.637 14.734 -59.683 1.00 35.28 168 GLN A C 1
ATOM 1356 O O . GLN A 1 168 ? 13.309 14.972 -60.686 1.00 35.28 168 GLN A O 1
ATOM 1361 N N . HIS A 1 169 ? 11.521 15.419 -59.419 1.00 34.97 169 HIS A N 1
ATOM 1362 C CA . HIS A 1 169 ? 11.332 16.785 -59.915 1.00 34.97 169 HIS A CA 1
ATOM 1363 C C . HIS A 1 169 ? 10.243 17.545 -59.144 1.00 34.97 169 HIS A C 1
ATOM 1365 O O . HIS A 1 169 ? 9.094 17.127 -59.098 1.00 34.97 169 HIS A O 1
ATOM 1371 N N . HIS A 1 170 ? 10.632 18.730 -58.666 1.00 29.53 170 HIS A N 1
ATOM 1372 C CA . HIS A 1 170 ? 9.799 19.875 -58.277 1.00 29.53 170 HIS A CA 1
ATOM 1373 C C . HIS A 1 170 ? 9.205 19.974 -56.851 1.00 29.53 170 HIS A C 1
ATOM 1375 O O . HIS A 1 170 ? 8.148 19.450 -56.530 1.00 29.53 170 HIS A O 1
ATOM 1381 N N . ASN A 1 171 ? 9.839 20.905 -56.123 1.00 29.41 171 ASN A N 1
ATOM 1382 C CA . ASN A 1 171 ? 9.267 22.021 -55.352 1.00 29.41 171 ASN A CA 1
ATOM 1383 C C . ASN A 1 171 ? 8.949 21.890 -53.849 1.00 29.41 171 ASN A C 1
ATOM 1385 O O . ASN A 1 171 ? 7.993 21.268 -53.406 1.00 29.41 171 ASN A O 1
ATOM 1389 N N . ASN A 1 172 ? 9.723 22.692 -53.104 1.00 34.28 172 ASN A N 1
ATOM 1390 C CA . ASN A 1 172 ? 9.464 23.281 -51.789 1.00 34.28 172 ASN A CA 1
ATOM 1391 C C . ASN A 1 172 ? 8.162 24.101 -51.744 1.00 34.28 172 ASN A C 1
ATOM 1393 O O . ASN A 1 172 ? 7.998 24.956 -52.615 1.00 34.28 172 ASN A O 1
ATOM 1397 N N . LYS A 1 173 ? 7.381 24.007 -50.647 1.00 30.05 173 LYS A N 1
ATOM 1398 C CA . LYS A 1 173 ? 7.048 25.150 -49.753 1.00 30.05 173 LYS A CA 1
ATOM 1399 C C . LYS A 1 173 ? 6.055 24.819 -48.608 1.00 30.05 173 LYS A C 1
ATOM 1401 O O . LYS A 1 173 ? 4.939 24.403 -48.869 1.00 30.05 173 LYS A O 1
ATOM 1406 N N . LEU A 1 174 ? 6.446 25.264 -47.402 1.00 28.81 174 LEU A N 1
ATOM 1407 C CA . LEU A 1 174 ? 5.699 26.129 -46.454 1.00 28.81 174 LEU A CA 1
ATOM 1408 C C . LEU A 1 174 ? 4.823 25.558 -45.297 1.00 28.81 174 LEU A C 1
ATOM 1410 O O . LEU A 1 174 ? 3.831 24.882 -45.521 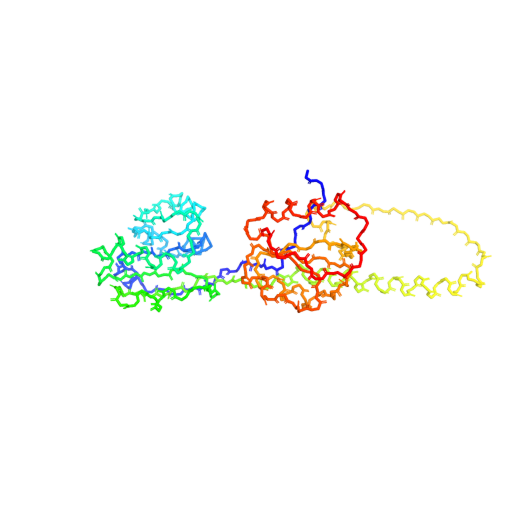1.00 28.81 174 LEU A O 1
ATOM 1414 N N . HIS A 1 175 ? 5.160 26.082 -44.098 1.00 31.25 175 HIS A N 1
ATOM 1415 C CA . HIS A 1 175 ? 4.344 26.568 -42.947 1.00 31.25 175 HIS A CA 1
ATOM 1416 C C . HIS A 1 175 ? 3.607 25.590 -42.009 1.00 31.25 175 HIS A C 1
ATOM 1418 O O . HIS A 1 175 ? 2.800 24.786 -42.446 1.00 31.25 175 HIS A O 1
ATOM 1424 N N . THR A 1 176 ? 4.028 25.496 -40.734 1.00 30.19 176 THR A N 1
ATOM 1425 C CA . THR A 1 176 ? 3.656 26.258 -39.497 1.00 30.19 176 THR A CA 1
ATOM 1426 C C . THR A 1 176 ? 2.272 25.921 -38.928 1.00 30.19 176 THR A C 1
ATOM 1428 O O . THR A 1 176 ? 1.266 26.094 -39.598 1.00 30.19 176 THR A O 1
ATOM 1431 N N . MET A 1 177 ? 2.211 25.513 -37.653 1.00 24.33 177 MET A N 1
ATOM 1432 C CA . MET A 1 177 ? 1.618 26.282 -36.543 1.00 24.33 177 MET A CA 1
ATOM 1433 C C . MET A 1 177 ? 1.580 25.468 -35.236 1.00 24.33 177 MET A C 1
ATOM 1435 O O . MET A 1 177 ? 1.555 24.244 -35.221 1.00 24.33 177 MET A O 1
ATOM 1439 N N . THR A 1 178 ? 1.659 26.230 -34.151 1.00 36.62 178 THR A N 1
ATOM 1440 C CA . THR A 1 178 ? 1.839 25.918 -32.729 1.00 36.62 178 THR A CA 1
ATOM 1441 C C . THR A 1 178 ? 0.557 25.485 -32.015 1.00 36.62 178 THR A C 1
ATOM 1443 O O . THR A 1 178 ? -0.496 26.046 -32.304 1.00 36.62 178 THR A O 1
ATOM 1446 N N . THR A 1 179 ? 0.669 24.660 -30.966 1.00 30.94 179 THR A N 1
ATOM 1447 C CA . THR A 1 179 ? -0.288 24.651 -29.842 1.00 30.94 179 THR A CA 1
ATOM 1448 C C . THR A 1 179 ? 0.416 24.408 -28.507 1.00 30.94 179 THR A C 1
ATOM 1450 O O . THR A 1 179 ? 1.149 23.430 -28.347 1.00 30.94 179 THR A O 1
ATOM 1453 N N . ASP A 1 180 ? 0.151 25.311 -27.563 1.00 38.22 180 ASP A N 1
ATOM 1454 C CA . ASP A 1 180 ? 0.448 25.204 -26.136 1.00 38.22 180 ASP A CA 1
ATOM 1455 C C . ASP A 1 180 ? -0.101 23.905 -25.538 1.00 38.22 180 ASP A C 1
ATOM 1457 O O . ASP A 1 180 ? -1.281 23.588 -25.707 1.00 38.22 180 ASP A O 1
ATOM 1461 N N . SER A 1 181 ? 0.720 23.178 -24.775 1.00 32.97 181 SER A N 1
ATOM 1462 C CA . SER A 1 181 ? 0.211 22.151 -23.866 1.00 32.97 181 SER A CA 1
ATOM 1463 C C . SER A 1 181 ? 1.148 21.879 -22.688 1.00 32.97 181 SER A C 1
ATOM 1465 O O . SER A 1 181 ? 2.347 22.139 -22.721 1.00 32.97 181 SER A O 1
ATOM 1467 N N . ASN A 1 182 ? 0.519 21.394 -21.621 1.00 37.59 182 ASN A N 1
ATOM 1468 C CA . ASN A 1 182 ? 1.081 20.940 -20.355 1.00 37.59 182 ASN A CA 1
ATOM 1469 C C . ASN A 1 182 ? 2.374 20.100 -20.542 1.00 37.59 182 ASN A C 1
ATOM 1471 O O . ASN A 1 182 ? 2.318 19.088 -21.249 1.00 37.59 182 ASN A O 1
ATOM 1475 N N . PRO A 1 183 ? 3.508 20.453 -19.898 1.00 37.91 183 PRO A N 1
ATOM 1476 C CA . PRO A 1 183 ? 4.806 19.814 -20.150 1.00 37.91 183 PRO A CA 1
ATOM 1477 C C . PRO A 1 183 ? 4.830 18.306 -19.847 1.00 37.91 183 PRO A C 1
ATOM 1479 O O . PRO A 1 183 ? 5.551 17.566 -20.512 1.00 37.91 183 PRO A O 1
ATOM 1482 N N . ASP A 1 184 ? 3.987 17.825 -18.927 1.00 38.94 184 ASP A N 1
ATOM 1483 C CA . ASP A 1 184 ? 3.904 16.395 -18.592 1.00 38.94 184 ASP A CA 1
ATOM 1484 C C . ASP A 1 184 ? 3.104 15.576 -19.625 1.00 38.94 184 ASP A C 1
ATOM 1486 O O . ASP A 1 184 ? 3.300 14.367 -19.751 1.00 38.94 184 ASP A O 1
ATOM 1490 N N . ALA A 1 185 ? 2.209 16.217 -20.386 1.00 35.72 185 ALA A N 1
ATOM 1491 C CA . ALA A 1 185 ? 1.414 15.564 -21.430 1.00 35.72 185 ALA A CA 1
ATOM 1492 C C . ALA A 1 185 ? 2.171 15.483 -22.768 1.00 35.72 185 ALA A C 1
ATOM 1494 O O . ALA A 1 185 ? 2.044 14.491 -23.484 1.00 35.72 185 ALA A O 1
ATOM 1495 N N . GLN A 1 186 ? 3.015 16.475 -23.071 1.00 38.09 186 GLN A N 1
ATOM 1496 C CA . GLN A 1 186 ? 3.818 16.521 -24.300 1.00 38.09 186 GLN A CA 1
ATOM 1497 C C . GLN A 1 186 ? 4.948 15.479 -24.350 1.00 38.09 186 GLN A C 1
ATOM 1499 O O . GLN A 1 186 ? 5.380 15.089 -25.433 1.00 38.09 186 GLN A O 1
ATOM 1504 N N . ALA A 1 187 ? 5.414 14.973 -23.204 1.00 43.16 187 ALA A N 1
ATOM 1505 C CA . ALA A 1 187 ? 6.502 13.992 -23.161 1.00 43.16 187 ALA A CA 1
ATOM 1506 C C . ALA A 1 187 ? 6.071 12.553 -23.522 1.00 43.16 187 ALA A C 1
ATOM 1508 O O . ALA A 1 187 ? 6.918 11.707 -23.812 1.00 43.16 187 ALA A O 1
ATOM 1509 N N . LEU A 1 188 ? 4.768 12.253 -23.501 1.00 46.56 188 LEU A N 1
ATOM 1510 C CA . LEU A 1 188 ? 4.251 10.879 -23.585 1.00 46.56 188 LEU A CA 1
ATOM 1511 C C . LEU A 1 188 ? 3.831 10.455 -25.002 1.00 46.56 188 LEU A C 1
ATOM 1513 O O . LEU A 1 188 ? 3.636 9.267 -25.247 1.00 46.56 188 LEU A O 1
ATOM 1517 N N . GLU A 1 189 ? 3.740 11.391 -25.949 1.00 41.72 189 GLU A N 1
ATOM 1518 C CA . GLU A 1 189 ? 3.286 11.118 -27.320 1.00 41.72 189 GLU A CA 1
ATOM 1519 C C . GLU A 1 189 ? 4.302 10.344 -28.182 1.00 41.72 189 GLU A C 1
ATOM 1521 O O . GLU A 1 189 ? 3.975 9.970 -29.298 1.00 41.72 189 GLU A O 1
ATOM 1526 N N . ASN A 1 190 ? 5.519 10.028 -27.718 1.00 50.81 190 ASN A N 1
ATOM 1527 C CA . ASN A 1 190 ? 6.582 9.521 -28.609 1.00 50.81 190 ASN A CA 1
ATOM 1528 C C . ASN A 1 190 ? 7.491 8.421 -28.033 1.00 50.81 190 ASN A C 1
ATOM 1530 O O . ASN A 1 190 ? 8.654 8.323 -28.428 1.00 50.81 190 ASN A O 1
ATOM 1534 N N . ILE A 1 191 ? 7.016 7.578 -27.113 1.00 59.78 191 ILE A N 1
ATOM 1535 C CA . ILE A 1 191 ? 7.924 6.714 -26.339 1.00 59.78 191 ILE A CA 1
ATOM 1536 C C . ILE A 1 191 ? 8.369 5.452 -27.097 1.00 59.78 191 ILE A C 1
ATOM 1538 O O . ILE A 1 191 ? 8.064 4.339 -26.694 1.00 59.78 191 ILE A O 1
ATOM 1542 N N . ALA A 1 192 ? 9.151 5.598 -28.167 1.00 73.25 192 ALA A N 1
ATOM 1543 C CA . ALA A 1 192 ? 10.036 4.531 -28.623 1.00 73.25 192 ALA A CA 1
ATOM 1544 C C . ALA A 1 192 ? 11.300 4.551 -27.752 1.00 73.25 192 ALA A C 1
ATOM 1546 O O . ALA A 1 192 ? 12.083 5.497 -27.828 1.00 73.25 192 ALA A O 1
ATOM 1547 N N . PHE A 1 193 ? 11.496 3.530 -26.916 1.00 84.25 193 PHE A N 1
ATOM 1548 C CA . PHE A 1 193 ? 12.692 3.448 -26.076 1.00 84.25 193 PHE A CA 1
ATOM 1549 C C . PHE A 1 193 ? 13.931 3.116 -26.925 1.00 84.25 193 PHE A C 1
ATOM 1551 O O . PHE A 1 193 ? 13.885 2.151 -27.697 1.00 84.25 193 PHE A O 1
ATOM 1558 N N . PRO A 1 194 ? 15.040 3.867 -26.791 1.00 86.00 194 PRO A N 1
ATOM 1559 C CA . PRO A 1 194 ? 16.299 3.548 -27.458 1.00 86.00 194 PRO A CA 1
ATOM 1560 C C . PRO A 1 194 ? 16.835 2.154 -27.098 1.00 86.00 194 PRO A C 1
ATOM 1562 O O . PRO A 1 194 ? 16.487 1.579 -26.059 1.00 86.00 194 PRO A O 1
ATOM 1565 N N . ASN A 1 195 ? 17.732 1.624 -27.933 1.00 87.56 195 ASN A N 1
ATOM 1566 C CA . ASN A 1 195 ? 18.562 0.482 -27.536 1.00 87.56 195 ASN A CA 1
ATOM 1567 C C . ASN A 1 195 ? 19.345 0.821 -26.259 1.00 87.56 195 ASN A C 1
ATOM 1569 O O . ASN A 1 195 ? 19.629 1.989 -26.000 1.00 87.56 195 ASN A O 1
ATOM 1573 N N . GLU A 1 196 ? 19.665 -0.201 -25.466 1.00 90.12 196 GLU A N 1
ATOM 1574 C CA . GLU A 1 196 ? 20.363 -0.057 -24.176 1.00 90.12 196 GLU A CA 1
ATOM 1575 C C . GLU A 1 196 ? 19.598 0.746 -23.102 1.00 90.12 196 GLU A C 1
ATOM 1577 O O . GLU A 1 196 ? 20.163 1.122 -22.077 1.00 90.12 196 GLU A O 1
ATOM 1582 N N . SER A 1 197 ? 18.287 0.963 -23.276 1.00 91.12 197 SER A N 1
ATOM 1583 C CA . SER A 1 197 ? 17.445 1.565 -22.231 1.00 91.12 197 SER A CA 1
ATOM 1584 C C . SER A 1 197 ? 17.425 0.727 -20.944 1.00 91.12 197 SER A C 1
ATOM 1586 O O . SER A 1 197 ? 17.359 -0.508 -20.974 1.00 91.12 197 SER A O 1
ATOM 1588 N N . ILE A 1 198 ? 17.420 1.417 -19.801 1.00 93.94 198 ILE A N 1
ATOM 1589 C CA . ILE A 1 198 ? 17.330 0.824 -18.462 1.00 93.94 198 ILE A CA 1
ATOM 1590 C C . ILE A 1 198 ? 15.939 1.100 -17.883 1.00 93.94 198 ILE A C 1
ATOM 1592 O O . ILE A 1 198 ? 15.493 2.245 -17.834 1.00 93.94 198 ILE A O 1
ATOM 1596 N N . PHE A 1 199 ? 15.268 0.056 -17.397 1.00 95.00 199 PHE A N 1
ATOM 1597 C CA . PHE A 1 199 ? 13.934 0.131 -16.806 1.00 95.00 199 PHE A CA 1
ATOM 1598 C C . PHE A 1 199 ? 13.975 -0.267 -15.336 1.00 95.00 199 PHE A C 1
ATOM 1600 O O . PHE A 1 199 ? 14.371 -1.382 -15.005 1.00 95.00 199 PHE A O 1
ATOM 1607 N N . ILE A 1 200 ? 13.521 0.622 -14.452 1.00 95.50 200 ILE A N 1
ATOM 1608 C CA . ILE A 1 200 ? 13.433 0.358 -13.012 1.00 95.50 200 ILE A CA 1
ATOM 1609 C C . ILE A 1 200 ? 11.984 0.006 -12.654 1.00 95.50 200 ILE A C 1
ATOM 1611 O O . ILE A 1 200 ? 11.076 0.815 -12.836 1.00 95.50 200 ILE A O 1
ATOM 1615 N N . PHE A 1 201 ? 11.762 -1.190 -12.104 1.00 95.31 201 PHE A N 1
ATOM 1616 C CA . PHE A 1 201 ? 10.442 -1.688 -11.722 1.00 95.31 201 PHE A CA 1
ATOM 1617 C C . PHE A 1 201 ? 10.279 -1.762 -10.203 1.00 95.31 201 PHE A C 1
ATOM 1619 O O . PHE A 1 201 ? 10.995 -2.481 -9.498 1.00 95.31 201 PHE A O 1
ATOM 1626 N N . GLY A 1 202 ? 9.269 -1.048 -9.701 1.00 91.25 202 GLY A N 1
ATOM 1627 C CA . GLY A 1 202 ? 8.924 -1.026 -8.279 1.00 91.25 202 GLY A CA 1
ATOM 1628 C C . GLY A 1 202 ? 8.082 -2.211 -7.803 1.00 91.25 202 GLY A C 1
ATOM 1629 O O . GLY A 1 202 ? 8.057 -2.491 -6.611 1.00 91.25 202 GLY A O 1
ATOM 1630 N N . SER A 1 203 ? 7.395 -2.928 -8.699 1.00 91.00 203 SER A N 1
ATOM 1631 C CA . SER A 1 203 ? 6.582 -4.096 -8.330 1.00 91.00 203 SER A CA 1
ATOM 1632 C C . SER A 1 203 ? 6.452 -5.099 -9.485 1.00 91.00 203 SER A C 1
ATOM 1634 O O . SER A 1 203 ? 6.581 -4.692 -10.646 1.00 91.00 203 SER A O 1
ATOM 1636 N N . PRO A 1 204 ? 6.113 -6.376 -9.206 1.00 93.31 204 PRO A N 1
ATOM 1637 C CA . PRO A 1 204 ? 5.806 -7.361 -10.245 1.00 93.31 204 PRO A CA 1
ATOM 1638 C C . PRO A 1 204 ? 4.729 -6.871 -11.218 1.00 93.31 204 PRO A C 1
ATOM 1640 O O . PRO A 1 204 ? 4.855 -7.036 -12.427 1.00 93.31 204 PRO A O 1
ATOM 1643 N N . LYS A 1 205 ? 3.688 -6.208 -10.695 1.00 92.69 205 LYS A N 1
ATOM 1644 C CA . LYS A 1 205 ? 2.555 -5.718 -11.491 1.00 92.69 205 LYS A CA 1
ATOM 1645 C C . LYS A 1 205 ? 2.988 -4.679 -12.532 1.00 92.69 205 LYS A C 1
ATOM 1647 O O . LYS A 1 205 ? 2.510 -4.738 -13.659 1.00 92.69 205 LYS A O 1
ATOM 1652 N N . HIS A 1 206 ? 3.936 -3.792 -12.201 1.00 93.25 206 HIS A N 1
ATOM 1653 C CA . HIS A 1 206 ? 4.498 -2.853 -13.183 1.00 93.25 206 HIS A CA 1
ATOM 1654 C C . HIS A 1 206 ? 5.179 -3.586 -14.344 1.00 93.25 206 HIS A C 1
ATOM 1656 O O . HIS A 1 206 ? 4.949 -3.237 -15.497 1.00 93.25 206 HIS A O 1
ATOM 1662 N N . TYR A 1 207 ? 5.979 -4.614 -14.051 1.00 95.31 207 TYR A N 1
ATOM 1663 C CA . TYR A 1 207 ? 6.668 -5.392 -15.081 1.00 95.31 207 TYR A CA 1
ATOM 1664 C C . TYR A 1 207 ? 5.698 -6.178 -15.972 1.00 95.31 207 TYR A C 1
ATOM 1666 O O . TYR A 1 207 ? 5.831 -6.157 -17.193 1.00 95.31 207 TYR A O 1
ATOM 1674 N N . GLN A 1 208 ? 4.682 -6.815 -15.382 1.00 93.62 208 GLN A N 1
ATOM 1675 C CA . GLN A 1 208 ? 3.683 -7.564 -16.151 1.00 93.62 208 GLN A CA 1
ATOM 1676 C C . GLN A 1 208 ? 2.885 -6.658 -17.094 1.00 93.62 208 GLN A C 1
ATOM 1678 O O . GLN A 1 208 ? 2.681 -7.002 -18.256 1.00 93.62 208 GLN A O 1
ATOM 1683 N N . ILE A 1 209 ? 2.487 -5.471 -16.625 1.00 92.56 209 ILE A N 1
ATOM 1684 C CA . ILE A 1 209 ? 1.827 -4.483 -17.484 1.00 92.56 209 ILE A CA 1
ATOM 1685 C C . ILE A 1 209 ? 2.794 -4.011 -18.566 1.00 92.56 209 ILE A C 1
ATOM 1687 O O . ILE A 1 209 ? 2.426 -3.991 -19.731 1.00 92.56 209 ILE A O 1
ATOM 1691 N N . PHE A 1 210 ? 4.046 -3.702 -18.229 1.00 93.06 210 PHE A N 1
ATOM 1692 C CA . PHE A 1 210 ? 5.026 -3.302 -19.236 1.00 93.06 210 PHE A CA 1
ATOM 1693 C C . PHE A 1 210 ? 5.146 -4.348 -20.357 1.00 93.06 210 PHE A C 1
ATOM 1695 O O . PHE A 1 210 ? 4.981 -4.014 -21.523 1.00 93.06 210 PHE A O 1
ATOM 1702 N N . LYS A 1 211 ? 5.297 -5.633 -20.024 1.00 91.38 211 LYS A N 1
ATOM 1703 C CA . LYS A 1 211 ? 5.335 -6.722 -21.015 1.00 91.38 211 LYS A CA 1
ATOM 1704 C C . LYS A 1 211 ? 4.075 -6.850 -21.867 1.00 91.38 211 LYS A C 1
ATOM 1706 O O . LYS A 1 211 ? 4.156 -7.253 -23.023 1.00 91.38 211 LYS A O 1
ATOM 1711 N N . LYS A 1 212 ? 2.908 -6.557 -21.294 1.00 89.31 212 LYS A N 1
ATOM 1712 C CA . LYS A 1 212 ? 1.630 -6.622 -22.010 1.00 89.31 212 LYS A CA 1
ATOM 1713 C C . LYS A 1 212 ? 1.561 -5.596 -23.147 1.00 89.31 212 LYS A C 1
ATOM 1715 O O . LYS A 1 212 ? 0.930 -5.873 -24.161 1.00 89.31 212 LYS A O 1
ATOM 1720 N N . TYR A 1 213 ? 2.199 -4.435 -22.986 1.00 87.00 213 TYR A N 1
ATOM 1721 C CA . TYR A 1 213 ? 2.102 -3.322 -23.940 1.00 87.00 213 TYR A CA 1
ATOM 1722 C C . TYR A 1 213 ? 3.388 -3.060 -24.735 1.00 87.00 213 TYR A C 1
ATOM 1724 O O . TYR A 1 213 ? 3.321 -2.469 -25.813 1.00 87.00 213 TYR A O 1
ATOM 1732 N N . PHE A 1 214 ? 4.543 -3.518 -24.251 1.00 86.88 214 PHE A N 1
ATOM 1733 C CA . PHE A 1 214 ? 5.846 -3.301 -24.870 1.00 86.88 214 PHE A CA 1
ATOM 1734 C C . PHE A 1 214 ? 6.548 -4.630 -25.146 1.00 86.88 214 PHE A C 1
ATOM 1736 O O . PHE A 1 214 ? 6.657 -5.494 -24.278 1.00 86.88 214 PHE A O 1
ATOM 1743 N N . HIS A 1 215 ? 7.088 -4.765 -26.358 1.00 86.69 215 HIS A N 1
ATOM 1744 C CA . HIS A 1 215 ? 7.954 -5.888 -26.700 1.00 86.69 215 HIS A CA 1
ATOM 1745 C C . HIS A 1 215 ? 9.341 -5.651 -26.111 1.00 86.69 215 HIS A C 1
ATOM 1747 O O . HIS A 1 215 ? 9.946 -4.608 -26.356 1.00 86.69 215 HIS A O 1
ATOM 1753 N N . TRP A 1 216 ? 9.844 -6.617 -25.344 1.00 90.50 216 TRP A N 1
ATOM 1754 C CA . TRP A 1 216 ? 11.161 -6.507 -24.729 1.00 90.50 216 TRP A CA 1
ATOM 1755 C C . TRP A 1 216 ? 12.274 -6.551 -25.784 1.00 90.50 216 TRP A C 1
ATOM 1757 O O . TRP A 1 216 ? 12.370 -7.508 -26.554 1.00 90.50 216 TRP A O 1
ATOM 1767 N N . ASN A 1 217 ? 13.141 -5.539 -25.801 1.00 90.44 217 ASN A N 1
ATOM 1768 C CA . ASN A 1 217 ? 14.356 -5.535 -26.614 1.00 90.44 217 ASN A CA 1
ATOM 1769 C C . ASN A 1 217 ? 15.501 -6.195 -25.829 1.00 90.44 217 ASN A C 1
ATOM 1771 O O . ASN A 1 217 ? 15.720 -5.884 -24.663 1.00 90.44 217 ASN A O 1
ATOM 1775 N N . GLN A 1 218 ? 16.258 -7.087 -26.469 1.00 90.50 218 GLN A N 1
ATOM 1776 C CA . GLN A 1 218 ? 17.360 -7.827 -25.835 1.00 90.50 218 GLN A CA 1
ATOM 1777 C C . GLN A 1 218 ? 18.507 -6.928 -25.345 1.00 90.50 218 GLN A C 1
ATOM 1779 O O . GLN A 1 218 ? 19.255 -7.313 -24.451 1.00 90.50 218 GLN A O 1
ATOM 1784 N N . THR A 1 219 ? 18.614 -5.715 -25.891 1.00 91.38 219 THR A N 1
ATOM 1785 C CA . THR A 1 219 ? 19.550 -4.686 -25.420 1.00 91.38 219 THR A CA 1
ATOM 1786 C C . THR A 1 219 ? 19.076 -3.988 -24.147 1.00 91.38 219 THR A C 1
ATOM 1788 O O . THR A 1 219 ? 19.833 -3.241 -23.555 1.00 91.38 219 THR A O 1
ATOM 1791 N N . TRP A 1 220 ? 17.835 -4.165 -23.692 1.00 94.38 220 TRP A N 1
ATOM 1792 C CA . TRP A 1 220 ? 17.340 -3.471 -22.501 1.00 94.38 220 TRP A CA 1
ATOM 1793 C C . TRP A 1 220 ? 17.761 -4.157 -21.205 1.00 94.38 220 TRP A C 1
ATOM 1795 O O . TRP A 1 220 ? 17.907 -5.376 -21.141 1.00 94.38 220 TRP A O 1
ATOM 1805 N N . LEU A 1 221 ? 17.908 -3.364 -20.141 1.00 95.50 221 LEU A N 1
ATOM 1806 C CA . LEU A 1 221 ? 18.168 -3.841 -18.782 1.00 95.50 221 LEU A CA 1
ATOM 1807 C C . LEU A 1 221 ? 16.949 -3.605 -17.881 1.00 95.50 221 LEU A C 1
ATOM 1809 O O . LEU A 1 221 ? 16.488 -2.472 -17.752 1.00 95.50 221 LEU A O 1
ATOM 1813 N N . ALA A 1 222 ? 16.475 -4.646 -17.196 1.00 97.31 222 ALA A N 1
ATOM 1814 C CA . ALA A 1 222 ? 15.515 -4.519 -16.100 1.00 97.31 222 ALA A CA 1
ATOM 1815 C C . ALA A 1 222 ? 16.234 -4.407 -14.746 1.00 97.31 222 ALA A C 1
ATOM 1817 O O . ALA A 1 222 ? 17.093 -5.222 -14.421 1.00 97.31 222 ALA A O 1
ATOM 1818 N N . ILE A 1 223 ? 15.841 -3.452 -13.909 1.00 97.00 223 ILE A N 1
ATOM 1819 C CA . ILE A 1 223 ? 16.293 -3.328 -12.521 1.00 97.00 223 ILE A CA 1
ATOM 1820 C C . ILE A 1 223 ? 15.071 -3.427 -11.610 1.00 97.00 223 ILE A C 1
ATOM 1822 O O . ILE A 1 223 ? 14.137 -2.636 -11.716 1.00 97.00 223 ILE A O 1
ATOM 1826 N N . SER A 1 224 ? 15.055 -4.386 -10.692 1.00 96.12 224 SER A N 1
ATOM 1827 C CA . SER A 1 224 ? 14.023 -4.475 -9.656 1.00 96.12 224 SER A CA 1
ATOM 1828 C C . SER A 1 224 ? 14.453 -3.756 -8.385 1.00 96.12 224 SER A C 1
ATOM 1830 O O . SER A 1 224 ? 15.612 -3.856 -7.984 1.00 96.12 224 SER A O 1
ATOM 1832 N N . LEU A 1 225 ? 13.502 -3.144 -7.677 1.00 92.44 225 LEU A N 1
ATOM 1833 C CA . LEU A 1 225 ? 13.762 -2.619 -6.329 1.00 92.44 225 LEU A CA 1
ATOM 1834 C C . LEU A 1 225 ? 13.902 -3.728 -5.273 1.00 92.44 225 LEU A C 1
ATOM 1836 O O . LEU A 1 225 ? 14.704 -3.613 -4.352 1.00 92.44 225 LEU A O 1
ATOM 1840 N N . GLY A 1 226 ? 13.145 -4.818 -5.413 1.00 88.62 226 GLY A N 1
ATOM 1841 C CA . GLY A 1 226 ? 13.110 -5.897 -4.428 1.00 88.62 226 GLY A CA 1
ATOM 1842 C C . GLY A 1 226 ? 12.984 -7.283 -5.045 1.00 88.62 226 GLY A C 1
ATOM 1843 O O . GLY A 1 226 ? 12.675 -7.437 -6.229 1.00 88.62 226 GLY A O 1
ATOM 1844 N N . ASN A 1 227 ? 13.195 -8.300 -4.206 1.00 90.31 227 ASN A N 1
ATOM 1845 C CA . ASN A 1 227 ? 13.284 -9.696 -4.630 1.00 90.31 227 ASN A CA 1
ATOM 1846 C C . ASN A 1 227 ? 12.006 -10.210 -5.310 1.00 90.31 227 ASN A C 1
ATOM 1848 O O . ASN A 1 227 ? 12.089 -10.876 -6.336 1.00 90.31 227 ASN A O 1
ATOM 1852 N N . THR A 1 228 ? 10.826 -9.839 -4.807 1.00 90.62 228 THR A N 1
ATOM 1853 C CA . THR A 1 228 ? 9.546 -10.235 -5.415 1.00 90.62 228 THR A CA 1
ATOM 1854 C C . THR A 1 228 ? 9.425 -9.750 -6.862 1.00 90.62 228 THR A C 1
ATOM 1856 O O . THR A 1 228 ? 8.976 -10.491 -7.729 1.00 90.62 228 THR A O 1
ATOM 1859 N N . THR A 1 229 ? 9.857 -8.518 -7.154 1.00 94.25 229 THR A N 1
ATOM 1860 C CA . THR A 1 229 ? 9.864 -7.986 -8.527 1.00 94.25 229 THR A CA 1
ATOM 1861 C C . THR A 1 229 ? 10.935 -8.658 -9.379 1.00 94.25 229 THR A C 1
ATOM 1863 O O . THR A 1 229 ? 10.662 -8.985 -10.527 1.00 94.25 229 THR A O 1
ATOM 1866 N N . PHE A 1 230 ? 12.124 -8.911 -8.822 1.00 96.12 230 PHE A N 1
ATOM 1867 C CA . PHE A 1 230 ? 13.200 -9.612 -9.528 1.00 96.12 230 PHE A CA 1
ATOM 1868 C C . PHE A 1 230 ? 12.766 -11.000 -10.014 1.00 96.12 230 PHE A C 1
ATOM 1870 O O . PHE A 1 230 ? 13.009 -11.373 -11.158 1.00 96.12 230 PHE A O 1
ATOM 1877 N N . GLN A 1 231 ? 12.087 -11.750 -9.144 1.00 95.25 231 GLN A N 1
ATOM 1878 C CA . GLN A 1 231 ? 11.564 -13.084 -9.444 1.00 95.25 231 GLN A CA 1
ATOM 1879 C C . GLN A 1 231 ? 10.455 -13.066 -10.502 1.00 95.25 231 GLN A C 1
ATOM 1881 O O . GLN A 1 231 ? 10.231 -14.074 -11.160 1.00 95.25 231 GLN A O 1
ATOM 1886 N N . ALA A 1 232 ? 9.773 -11.932 -10.686 1.00 96.00 232 ALA A N 1
ATOM 1887 C CA . ALA A 1 232 ? 8.747 -11.783 -11.711 1.00 96.00 232 ALA A CA 1
ATOM 1888 C C . ALA A 1 232 ? 9.321 -11.562 -13.119 1.00 96.00 232 ALA A C 1
ATOM 1890 O O . ALA A 1 232 ? 8.569 -11.662 -14.088 1.00 96.00 232 ALA A O 1
ATOM 1891 N N . PHE A 1 233 ? 10.610 -11.228 -13.234 1.00 97.00 233 PHE A N 1
ATOM 1892 C CA . PHE A 1 233 ? 11.281 -11.030 -14.514 1.00 97.00 233 PHE A CA 1
ATOM 1893 C C . PHE A 1 233 ? 11.512 -12.350 -15.247 1.00 97.00 233 PHE A C 1
ATOM 1895 O O . PHE A 1 233 ? 11.987 -13.315 -14.644 1.00 97.00 233 PHE A O 1
ATOM 1902 N N . ASP A 1 234 ? 11.289 -12.348 -16.563 1.00 95.44 234 ASP A N 1
ATOM 1903 C CA . ASP A 1 234 ? 11.573 -13.495 -17.430 1.00 95.44 234 ASP A CA 1
ATOM 1904 C C . ASP A 1 234 ? 13.047 -13.935 -17.314 1.00 95.44 234 ASP A C 1
ATOM 1906 O O . ASP A 1 234 ? 13.937 -13.154 -16.961 1.00 95.44 234 ASP A O 1
ATOM 1910 N N . GLU A 1 235 ? 13.328 -15.214 -17.555 1.00 93.06 235 GLU A N 1
ATOM 1911 C CA . GLU A 1 235 ? 14.683 -15.772 -17.415 1.00 93.06 235 GLU A CA 1
ATOM 1912 C C . GLU A 1 235 ? 15.644 -15.274 -18.498 1.00 93.06 235 GLU A C 1
ATOM 1914 O O . GLU A 1 235 ? 16.831 -15.099 -18.241 1.00 93.06 235 GLU A O 1
ATOM 1919 N N . ASN A 1 236 ? 15.123 -14.999 -19.691 1.00 91.94 236 ASN A N 1
ATOM 1920 C CA . ASN A 1 236 ? 15.884 -14.662 -20.891 1.00 91.94 236 ASN A CA 1
ATOM 1921 C C . ASN A 1 236 ? 16.100 -13.154 -21.094 1.00 91.94 236 ASN A C 1
ATOM 1923 O O . ASN A 1 236 ? 16.406 -12.737 -22.209 1.00 91.94 236 ASN A O 1
ATOM 1927 N N . ILE A 1 237 ? 15.914 -12.334 -20.058 1.00 94.56 237 ILE A N 1
ATOM 1928 C CA . ILE A 1 237 ? 16.171 -10.893 -20.132 1.00 94.56 237 ILE A CA 1
ATOM 1929 C C . ILE A 1 237 ? 17.363 -10.495 -19.267 1.00 94.56 237 ILE A C 1
ATOM 1931 O O . ILE A 1 237 ? 17.622 -11.086 -18.217 1.00 94.56 237 ILE A O 1
ATOM 1935 N N . ARG A 1 238 ? 18.067 -9.436 -19.675 1.00 94.94 238 ARG A N 1
ATOM 1936 C CA . ARG A 1 238 ? 19.116 -8.821 -18.859 1.00 94.94 238 ARG A CA 1
ATOM 1937 C C . ARG A 1 238 ? 18.462 -8.152 -17.647 1.00 94.94 238 ARG A C 1
ATOM 1939 O O . ARG A 1 238 ? 17.653 -7.234 -17.808 1.00 94.94 238 ARG A O 1
ATOM 1946 N N . LYS A 1 239 ? 18.787 -8.619 -16.438 1.00 96.19 239 LYS A N 1
ATOM 1947 C CA . LYS A 1 239 ? 18.131 -8.176 -15.200 1.00 96.19 239 LYS A CA 1
ATOM 1948 C C . LYS A 1 239 ? 19.073 -8.065 -14.006 1.00 96.19 239 LYS A C 1
ATOM 1950 O O . LYS A 1 239 ? 19.985 -8.870 -13.860 1.00 96.19 239 LYS A O 1
ATOM 1955 N N . LEU A 1 240 ? 18.798 -7.104 -13.125 1.00 95.62 240 LEU A N 1
ATOM 1956 C CA . LEU A 1 240 ? 19.496 -6.887 -11.857 1.00 95.62 240 LEU A CA 1
ATOM 1957 C C . LEU A 1 240 ? 18.510 -6.601 -10.722 1.00 95.62 240 LEU A C 1
ATOM 1959 O O . LEU A 1 240 ? 17.406 -6.097 -10.940 1.00 95.62 240 LEU A O 1
ATOM 1963 N N . ASN A 1 241 ? 18.936 -6.891 -9.496 1.00 93.94 241 ASN A N 1
ATOM 1964 C CA . ASN A 1 241 ? 18.207 -6.536 -8.286 1.00 93.94 241 ASN A CA 1
ATOM 1965 C C . ASN A 1 241 ? 18.977 -5.463 -7.519 1.00 93.94 241 ASN A C 1
ATOM 1967 O O . ASN A 1 241 ? 20.068 -5.730 -7.030 1.00 93.94 241 ASN A O 1
ATOM 1971 N N . ALA A 1 242 ? 18.396 -4.271 -7.381 1.00 92.50 242 ALA A N 1
ATOM 1972 C CA . ALA A 1 242 ? 19.007 -3.174 -6.634 1.00 92.50 242 ALA A CA 1
ATOM 1973 C C . ALA A 1 242 ? 18.967 -3.380 -5.108 1.00 92.50 242 ALA A C 1
ATOM 1975 O O . ALA A 1 242 ? 19.592 -2.608 -4.382 1.00 92.50 242 ALA A O 1
ATOM 1976 N N . LYS A 1 243 ? 18.206 -4.377 -4.619 1.00 85.12 243 LYS A N 1
ATOM 1977 C CA . LYS A 1 243 ? 18.052 -4.719 -3.194 1.00 85.12 243 LYS A CA 1
ATOM 1978 C C . LYS A 1 243 ? 17.822 -3.475 -2.325 1.00 85.12 243 LYS A C 1
ATOM 1980 O O . LYS A 1 243 ? 18.544 -3.209 -1.358 1.00 85.12 243 LYS A O 1
ATOM 1985 N N . GLY A 1 244 ? 16.844 -2.653 -2.693 1.00 82.44 244 GLY A N 1
ATOM 1986 C CA . GLY A 1 244 ? 16.707 -1.348 -2.072 1.00 82.44 244 GLY A CA 1
ATOM 1987 C C . GLY A 1 244 ? 15.582 -0.476 -2.601 1.00 82.44 244 GLY A C 1
ATOM 1988 O O . GLY A 1 244 ? 14.541 -0.940 -3.052 1.00 82.44 244 GLY A O 1
ATOM 1989 N N . ASN A 1 245 ? 15.797 0.829 -2.484 1.00 83.38 245 ASN A N 1
ATOM 1990 C CA . ASN A 1 245 ? 14.852 1.854 -2.894 1.00 83.38 245 ASN A CA 1
ATOM 1991 C C . ASN A 1 245 ? 15.202 2.394 -4.292 1.00 83.38 245 ASN A C 1
ATOM 1993 O O . ASN A 1 245 ? 16.156 1.964 -4.944 1.00 83.38 245 ASN A O 1
ATOM 1997 N N . PHE A 1 246 ? 14.408 3.358 -4.749 1.00 86.75 246 PHE A N 1
ATOM 1998 C CA . PHE A 1 246 ? 14.594 3.993 -6.048 1.00 86.75 246 PHE A CA 1
ATOM 1999 C C . PHE A 1 246 ? 15.966 4.675 -6.201 1.00 86.75 246 PHE A C 1
ATOM 2001 O O . PHE A 1 246 ? 16.565 4.587 -7.267 1.00 86.75 246 PHE A O 1
ATOM 2008 N N . GLU A 1 247 ? 16.501 5.285 -5.140 1.00 87.88 247 GLU A N 1
ATOM 2009 C CA . GLU A 1 247 ? 17.819 5.939 -5.165 1.00 87.88 247 GLU A CA 1
ATOM 2010 C C . GLU A 1 247 ? 18.950 4.939 -5.417 1.00 87.88 247 GLU A C 1
ATOM 2012 O O . GLU A 1 247 ? 19.799 5.171 -6.275 1.00 87.88 247 GLU A O 1
ATOM 2017 N N . LYS A 1 248 ? 18.928 3.788 -4.736 1.00 87.69 248 LYS A N 1
ATOM 2018 C CA . LYS A 1 248 ? 19.883 2.700 -4.989 1.00 87.69 248 LYS A CA 1
ATOM 2019 C C . LYS A 1 248 ? 19.777 2.181 -6.421 1.00 87.69 248 LYS A C 1
ATOM 2021 O O . LYS A 1 248 ? 20.791 1.984 -7.082 1.00 87.69 248 LYS A O 1
ATOM 2026 N N . ALA A 1 249 ? 18.559 1.999 -6.931 1.00 91.06 249 ALA A N 1
ATOM 2027 C CA . ALA A 1 249 ? 18.359 1.565 -8.312 1.00 91.06 249 ALA A CA 1
ATOM 2028 C C . ALA A 1 249 ? 18.885 2.587 -9.335 1.00 91.06 249 ALA A C 1
ATOM 2030 O O . ALA A 1 249 ? 19.474 2.192 -10.339 1.00 91.06 249 ALA A O 1
ATOM 2031 N N . LEU A 1 250 ? 18.735 3.886 -9.061 1.00 90.12 250 LEU A N 1
ATOM 2032 C CA . LEU A 1 250 ? 19.325 4.956 -9.866 1.00 90.12 250 LEU A CA 1
ATOM 2033 C C . LEU A 1 250 ? 20.855 4.919 -9.837 1.00 90.12 250 LEU A C 1
ATOM 2035 O O . LEU A 1 250 ? 21.481 5.051 -10.884 1.00 90.12 250 LEU A O 1
ATOM 2039 N N . GLN A 1 251 ? 21.466 4.708 -8.670 1.00 89.56 251 GLN A N 1
ATOM 2040 C CA . GLN A 1 251 ? 22.923 4.572 -8.551 1.00 89.56 251 GLN A CA 1
ATOM 2041 C C . GLN A 1 251 ? 23.446 3.400 -9.388 1.00 89.56 251 GLN A C 1
ATOM 2043 O O . GLN A 1 251 ? 24.406 3.569 -10.138 1.00 89.56 251 GLN A O 1
ATOM 2048 N N . VAL A 1 252 ? 22.774 2.244 -9.325 1.00 88.75 252 VAL A N 1
ATOM 2049 C CA . VAL A 1 252 ? 23.097 1.073 -10.157 1.00 88.75 252 VAL A CA 1
ATOM 2050 C C . VAL A 1 252 ? 22.963 1.408 -11.644 1.00 88.75 252 VAL A C 1
ATOM 2052 O O . VAL A 1 252 ? 23.869 1.114 -12.420 1.00 88.75 252 VAL A O 1
ATOM 2055 N N . ALA A 1 253 ? 21.875 2.069 -12.048 1.00 90.00 253 ALA A N 1
ATOM 2056 C CA . ALA A 1 253 ? 21.671 2.473 -13.438 1.00 90.00 253 ALA A CA 1
ATOM 2057 C C . ALA A 1 253 ? 22.772 3.429 -13.940 1.00 90.00 253 ALA A C 1
ATOM 2059 O O . ALA A 1 253 ? 23.264 3.269 -15.055 1.00 90.00 253 ALA A O 1
ATOM 2060 N N . HIS A 1 254 ? 23.195 4.391 -13.115 1.00 87.44 254 HIS A N 1
ATOM 2061 C CA . HIS A 1 254 ? 24.263 5.330 -13.461 1.00 87.44 254 HIS A CA 1
ATOM 2062 C C . HIS A 1 254 ? 25.636 4.664 -13.570 1.00 87.44 254 HIS A C 1
ATOM 2064 O O . HIS A 1 254 ? 26.376 4.983 -14.497 1.00 87.44 254 HIS A O 1
ATOM 2070 N N . ALA A 1 255 ? 25.969 3.741 -12.664 1.00 86.62 255 ALA A N 1
ATOM 2071 C CA . ALA A 1 255 ? 27.235 3.011 -12.712 1.00 86.62 255 ALA A CA 1
ATOM 2072 C C . ALA A 1 255 ? 27.372 2.217 -14.022 1.00 86.62 255 ALA A C 1
ATOM 2074 O O . ALA A 1 255 ? 28.383 2.310 -14.709 1.00 86.62 255 ALA A O 1
ATOM 2075 N N . ILE A 1 256 ? 26.303 1.527 -14.427 1.00 84.56 256 ILE A N 1
ATOM 2076 C CA . ILE A 1 256 ? 26.275 0.726 -15.660 1.00 84.56 256 ILE A CA 1
ATOM 2077 C C . ILE A 1 256 ? 26.429 1.598 -16.911 1.00 84.56 256 ILE A C 1
ATOM 2079 O O . ILE A 1 256 ? 27.064 1.183 -17.875 1.00 84.56 256 ILE A O 1
ATOM 2083 N N . ASN A 1 257 ? 25.878 2.813 -16.894 1.00 75.62 257 ASN A N 1
ATOM 2084 C CA . ASN A 1 257 ? 25.959 3.728 -18.030 1.00 75.62 257 ASN A CA 1
ATOM 2085 C C . ASN A 1 257 ? 27.350 4.375 -18.201 1.00 75.62 257 ASN A C 1
ATOM 2087 O O . ASN A 1 257 ? 27.669 4.845 -19.289 1.00 75.62 257 ASN A O 1
ATOM 2091 N N . ASN A 1 258 ? 28.167 4.421 -17.142 1.00 62.62 258 ASN A N 1
ATOM 2092 C CA . ASN A 1 258 ? 29.455 5.120 -17.147 1.00 62.62 258 ASN A CA 1
ATOM 2093 C C . ASN A 1 258 ? 30.667 4.212 -17.436 1.00 62.62 258 ASN A C 1
ATOM 2095 O O . ASN A 1 258 ? 31.711 4.750 -17.798 1.00 62.62 258 ASN A O 1
ATOM 2099 N N . ASP A 1 259 ? 30.552 2.880 -17.316 1.00 53.91 259 ASP A N 1
ATOM 2100 C CA . ASP A 1 259 ? 31.736 2.001 -17.283 1.00 53.91 259 ASP A CA 1
ATOM 2101 C C . ASP A 1 259 ? 32.071 1.192 -18.557 1.00 53.91 259 ASP A C 1
ATOM 2103 O O . ASP A 1 259 ? 33.192 0.692 -18.638 1.00 53.91 259 ASP A O 1
ATOM 2107 N N . THR A 1 260 ? 31.229 1.029 -19.592 1.00 41.44 260 THR A N 1
ATOM 2108 C CA . THR A 1 260 ? 31.649 0.371 -20.871 1.00 41.44 260 THR A CA 1
ATOM 2109 C C . THR A 1 260 ? 30.571 0.473 -21.967 1.00 41.44 260 THR A C 1
ATOM 2111 O O . THR A 1 260 ? 29.387 0.494 -21.630 1.00 41.44 260 THR A O 1
ATOM 2114 N N . PRO A 1 261 ? 30.903 0.455 -23.283 1.00 40.62 261 PRO A N 1
ATOM 2115 C CA . PRO A 1 261 ? 29.919 0.121 -24.315 1.00 40.62 261 PRO A CA 1
ATOM 2116 C C . PRO A 1 261 ? 29.310 -1.242 -23.985 1.00 40.62 261 PRO A C 1
ATOM 2118 O O . PRO A 1 261 ? 30.047 -2.208 -23.790 1.00 40.62 261 PRO A O 1
ATOM 2121 N N . MET A 1 262 ? 27.982 -1.310 -23.897 1.00 49.00 262 MET A N 1
ATOM 2122 C CA . MET A 1 262 ? 27.248 -2.503 -23.473 1.00 49.00 262 MET A CA 1
ATOM 2123 C C . MET A 1 262 ? 27.434 -3.650 -24.482 1.00 49.00 262 MET A C 1
ATOM 2125 O O . MET A 1 262 ? 26.647 -3.817 -25.408 1.00 49.00 262 MET A O 1
ATOM 2129 N N . GLN A 1 263 ? 28.502 -4.439 -24.335 1.00 38.34 263 GLN A N 1
ATOM 2130 C CA . GLN A 1 263 ? 28.743 -5.642 -25.127 1.00 38.34 263 GLN A CA 1
ATOM 2131 C C . GLN A 1 263 ? 28.561 -6.910 -24.287 1.00 38.34 263 GLN A C 1
ATOM 2133 O O . GLN A 1 263 ? 29.270 -7.143 -23.317 1.00 38.34 263 GLN A O 1
ATOM 2138 N N . ASN A 1 264 ? 27.630 -7.733 -24.778 1.00 36.00 264 ASN A N 1
ATOM 2139 C CA . ASN A 1 264 ? 27.499 -9.186 -24.667 1.00 36.00 264 ASN A CA 1
ATOM 2140 C C . ASN A 1 264 ? 27.355 -9.846 -23.283 1.00 36.00 264 ASN A C 1
ATOM 2142 O O . ASN A 1 264 ? 28.282 -9.935 -22.487 1.00 36.00 264 ASN A O 1
ATOM 2146 N N . ASN A 1 265 ? 26.164 -10.436 -23.111 1.00 41.22 265 ASN A N 1
ATOM 2147 C CA . ASN A 1 265 ? 25.819 -11.636 -22.344 1.00 41.22 265 ASN A CA 1
ATOM 2148 C C . ASN A 1 265 ? 26.970 -12.300 -21.575 1.00 41.22 265 ASN A C 1
ATOM 2150 O O . ASN A 1 265 ? 27.695 -13.129 -22.126 1.00 41.22 265 ASN A O 1
ATOM 2154 N N . ASN A 1 266 ? 27.035 -12.043 -20.270 1.00 31.56 266 ASN A N 1
ATOM 2155 C CA . ASN A 1 266 ? 27.641 -12.983 -19.337 1.00 31.56 266 ASN A CA 1
ATOM 2156 C C . ASN A 1 266 ? 26.845 -12.987 -18.017 1.00 31.56 266 ASN A C 1
ATOM 2158 O O . ASN A 1 266 ? 26.654 -11.922 -17.425 1.00 31.56 266 ASN A O 1
ATOM 2162 N N . PRO A 1 267 ? 26.334 -14.140 -17.552 1.00 40.88 267 PRO A N 1
ATOM 2163 C CA . PRO A 1 267 ? 25.520 -14.216 -16.349 1.00 40.88 267 PRO A CA 1
ATOM 2164 C C . PRO A 1 267 ? 26.417 -14.346 -15.116 1.00 40.88 267 PRO A C 1
ATOM 2166 O O . PRO A 1 267 ? 26.522 -15.428 -14.557 1.00 40.88 267 PRO A O 1
ATOM 2169 N N . LEU A 1 268 ? 27.074 -13.272 -14.676 1.00 37.69 268 LEU A N 1
ATOM 2170 C CA . LEU A 1 268 ? 27.751 -13.253 -13.375 1.00 37.69 268 LEU A CA 1
ATOM 2171 C C . LEU A 1 268 ? 27.755 -11.845 -12.774 1.00 37.69 268 LEU A C 1
ATOM 2173 O O . LEU A 1 268 ? 28.534 -10.995 -13.185 1.00 37.69 268 LEU A O 1
ATOM 2177 N N . LEU A 1 269 ? 26.898 -11.644 -11.773 1.00 33.66 269 LEU A N 1
ATOM 2178 C CA . LEU A 1 269 ? 27.116 -10.751 -10.630 1.00 33.66 269 LEU A CA 1
ATOM 2179 C C . LEU A 1 269 ? 26.102 -11.141 -9.543 1.00 33.66 269 LEU A C 1
ATOM 2181 O O . LEU A 1 269 ? 25.071 -10.504 -9.334 1.00 33.66 269 LEU A O 1
ATOM 2185 N N . HIS A 1 270 ? 26.385 -12.275 -8.899 1.00 34.31 270 HIS A N 1
ATOM 2186 C CA . HIS A 1 270 ? 26.003 -12.457 -7.506 1.00 34.31 270 HIS A CA 1
ATOM 2187 C C . HIS A 1 270 ? 26.986 -11.633 -6.667 1.00 34.31 270 HIS A C 1
ATOM 2189 O O . HIS A 1 270 ? 28.175 -11.616 -6.967 1.00 34.31 270 HIS A O 1
ATOM 2195 N N . ASP A 1 271 ? 26.449 -10.973 -5.647 1.00 36.59 271 ASP A N 1
ATOM 2196 C CA . ASP A 1 271 ? 27.145 -10.172 -4.631 1.00 36.59 271 ASP A CA 1
ATOM 2197 C C . ASP A 1 271 ? 27.420 -8.706 -4.980 1.00 36.59 271 ASP A C 1
ATOM 2199 O O . ASP A 1 271 ? 28.559 -8.293 -5.143 1.00 36.59 271 ASP A O 1
ATOM 2203 N N . PHE A 1 272 ? 26.339 -7.914 -4.982 1.00 35.28 272 PHE A N 1
ATOM 2204 C CA . PHE A 1 272 ? 26.222 -6.664 -4.213 1.00 35.28 272 PHE A CA 1
ATOM 2205 C C . PHE A 1 272 ? 24.801 -6.563 -3.637 1.00 35.28 272 PHE A C 1
ATOM 2207 O O . PHE A 1 272 ? 23.856 -7.099 -4.269 1.00 35.28 272 PHE A O 1
#

Sequence (272 aa):
MENVCVLNLLQIQTIDFYIDKEFLESIDYILLTSKNAIKSIMQHKYAQIFLQKKAIVIGEITKKKWEREGGQVLFCPDDSCNGEQLAMLMIETLSDIIHNKNILYVCGRDKATDLVRLLRNECNITDLIVYESNENIKLLENIQSSFAFKKHNMALQQTSEDSLMSYQHHNNKLHTMTTDSNPDAQALENIAFPNESIFIFGSPKHYQIFKKYFHWNQTWLAISLGNTTFQAFDENIRKLNAKGNFEKALQVAHAINNDTPMQNNNPLLHDF

Secondary structure (DSSP, 8-state):
--S------EEEEE------HHHHHT-SEEEE--HHHHHHHHHSTTHHHHHTSEEEE-SHHHHHHHHHTTPEEEE---TT--HHHHHHHHHHHHHHHHTT-EEEEEEESS-SS-HHHHHTTTSEEEEEEEEEEEE-HHHHHHHHHHHHHHHHHHHHHHHHHHHHTT----------------HHHHTSTT--PPTT-EEEESSHHHHHHHHHHSPPPTT-EEEESSHHHHHHS-TTSEEEE--S-HHHHHHHHHHHHHH-------------

Organism: NCBI:txid2040648

pLDDT: mean 81.21, std 22.56, range [24.33, 98.75]

InterPro domains:
  IPR003754 Tetrapyrrole biosynthesis, uroporphyrinogen III synthase [PF02602] (4-235)
  IPR036108 Tetrapyrrole biosynthesis, uroporphyrinogen III synthase superfamily [G3DSA:3.40.50.10090] (21-130)
  IPR036108 Tetrapyrrole biosynthesis, uroporphyrinogen III synthase superfamily [SSF69618] (5-236)